Protein AF-A0A7Y5G4F2-F1 (afdb_monomer_lite)

pLDDT: mean 89.33, std 10.92, range [47.5, 98.69]

Secondary structure (DSSP, 8-state):
-HIIIIIIHHHT-TT-TT---EEEES-----SS--TTS-EEEEEETTS-HHHHHHHHHHHHHHHHTT--EEEEEETTPPTTHHHH--SHHHHHHHHHHHHHHHHHHSS------S----HHHHHHHHHTT-HHHHHHHHHHHHHH-TT-TTS-GGGSHHHHHHHHHHHHHTT-HHHHHHHHHHHHHH-TT-HHHHHHHHHHHHHTT-HHHHHHHHHHHHHHHHH-TTS-HHHHHHHHHHHHHHHHHHHHTT-

Foldseek 3Di:
DCCAAPVVQVLQALVPQVNQADEEEQAHYDHPHGQQAHAYEYEHAQQEDPVSNVRVVVVVVVNVLQNHNYDYHYHNNGDPPCCPPPDDPVSVVSVVVVVVSCCVRVVDDDDNDDSDQDAPSNLLVCLVVVVLVVSVVNVVVNVVVCVPPCPPHLLLDLVSLLVSLVVCVVVLSLVSSLVSLVVSCVSCVLALVSLLSNLVSCVSVVNLVSSLVSLVVSLVSLVVCPPDDPVVSVVSVVSSVVSNVVSVVVVD

Structure (mmCIF, N/CA/C/O backbone):
data_AF-A0A7Y5G4F2-F1
#
_entry.id   AF-A0A7Y5G4F2-F1
#
loop_
_atom_site.group_PDB
_atom_site.id
_atom_site.type_symbol
_atom_site.label_atom_id
_atom_site.label_alt_id
_atom_site.label_comp_id
_atom_site.label_asym_id
_atom_site.label_entity_id
_atom_site.label_seq_id
_atom_site.pdbx_PDB_ins_code
_atom_site.Cartn_x
_atom_site.Cartn_y
_atom_site.Cartn_z
_atom_site.occupancy
_atom_site.B_iso_or_equiv
_atom_site.auth_seq_id
_atom_site.auth_comp_id
_atom_site.auth_asym_id
_atom_site.auth_atom_id
_atom_site.pdbx_PDB_model_num
ATOM 1 N N . SER A 1 1 ? 8.026 4.823 -30.132 1.00 62.28 1 SER A N 1
ATOM 2 C CA . SER A 1 1 ? 8.475 3.464 -30.509 1.00 62.28 1 SER A CA 1
ATOM 3 C C . SER A 1 1 ? 7.345 2.463 -30.301 1.00 62.28 1 SER A C 1
ATOM 5 O O . SER A 1 1 ? 6.716 2.505 -29.248 1.00 62.28 1 SER A O 1
ATOM 7 N N . GLY A 1 2 ? 7.091 1.570 -31.269 1.00 61.62 2 GLY A N 1
ATOM 8 C CA . GLY A 1 2 ? 6.069 0.513 -31.157 1.00 61.62 2 GLY A CA 1
ATOM 9 C C . GLY A 1 2 ? 6.336 -0.489 -30.025 1.00 61.62 2 GLY A C 1
ATOM 10 O O . GLY A 1 2 ? 5.399 -0.998 -29.415 1.00 61.62 2 GLY A O 1
ATOM 11 N N . ASN A 1 3 ? 7.609 -0.702 -29.673 1.00 68.94 3 ASN A N 1
ATOM 12 C CA . ASN A 1 3 ? 8.003 -1.599 -28.581 1.00 68.94 3 ASN A CA 1
ATOM 13 C C . ASN A 1 3 ? 7.473 -1.115 -27.226 1.00 68.94 3 ASN A C 1
ATOM 15 O O . ASN A 1 3 ? 7.043 -1.916 -26.402 1.00 68.94 3 ASN A O 1
ATOM 19 N N . VAL A 1 4 ? 7.446 0.201 -27.022 1.00 72.56 4 VAL A N 1
ATOM 20 C CA . VAL A 1 4 ? 6.947 0.804 -25.785 1.00 72.56 4 VAL A CA 1
ATOM 21 C C . VAL A 1 4 ? 5.423 0.914 -25.812 1.00 72.56 4 VAL A C 1
ATOM 23 O O . VAL A 1 4 ? 4.772 0.491 -24.864 1.00 72.56 4 VAL A O 1
ATOM 26 N N . SER A 1 5 ? 4.835 1.419 -26.903 1.00 73.00 5 SER A N 1
ATOM 27 C CA . SER A 1 5 ? 3.383 1.644 -26.977 1.00 73.00 5 SER A CA 1
ATOM 28 C C . SER A 1 5 ? 2.553 0.361 -27.039 1.00 73.00 5 SER A C 1
ATOM 30 O O . SER A 1 5 ? 1.423 0.332 -26.550 1.00 73.00 5 SER A O 1
ATOM 32 N N . VAL A 1 6 ? 3.109 -0.710 -27.608 1.00 79.50 6 VAL A N 1
ATOM 33 C CA . VAL A 1 6 ? 2.428 -2.002 -27.747 1.00 79.50 6 VAL A CA 1
ATOM 34 C C . VAL A 1 6 ? 3.034 -3.038 -26.807 1.00 79.50 6 VAL A C 1
ATOM 36 O O . VAL A 1 6 ? 2.309 -3.647 -26.025 1.00 79.50 6 VAL A O 1
ATOM 39 N N . GLY A 1 7 ? 4.355 -3.224 -26.838 1.00 84.25 7 GLY A N 1
ATOM 40 C CA . GLY A 1 7 ? 5.027 -4.299 -26.100 1.00 84.25 7 GLY A CA 1
ATOM 41 C C . GLY A 1 7 ? 4.819 -4.222 -24.588 1.00 84.25 7 GLY A C 1
ATOM 42 O O . GLY A 1 7 ? 4.411 -5.214 -23.982 1.00 84.25 7 GLY A O 1
ATOM 43 N N . LEU A 1 8 ? 5.002 -3.042 -23.985 1.00 85.56 8 LEU A N 1
ATOM 44 C CA . LEU A 1 8 ? 4.795 -2.871 -22.544 1.00 85.56 8 LEU A CA 1
ATOM 45 C C . LEU A 1 8 ? 3.334 -3.113 -22.146 1.00 85.56 8 LEU A C 1
ATOM 47 O O . LEU A 1 8 ? 3.062 -3.826 -21.183 1.00 85.56 8 LEU A O 1
ATOM 51 N N . ARG A 1 9 ? 2.380 -2.592 -22.925 1.00 84.69 9 ARG A N 1
ATOM 52 C CA . ARG A 1 9 ? 0.949 -2.829 -22.688 1.00 84.69 9 ARG A CA 1
ATOM 53 C C . ARG A 1 9 ? 0.619 -4.319 -22.713 1.00 84.69 9 ARG A C 1
ATOM 55 O O . ARG A 1 9 ? -0.154 -4.785 -21.882 1.00 84.69 9 ARG A O 1
ATOM 62 N N . LEU A 1 10 ? 1.201 -5.067 -23.651 1.00 85.19 10 LEU A N 1
ATOM 63 C CA . LEU A 1 10 ? 1.002 -6.510 -23.734 1.00 85.19 10 LEU A CA 1
ATOM 64 C C . LEU A 1 10 ? 1.621 -7.240 -22.536 1.00 85.19 10 LEU A C 1
ATOM 66 O O . LEU A 1 10 ? 0.995 -8.169 -22.026 1.00 85.19 10 LEU A O 1
ATOM 70 N N . ALA A 1 11 ? 2.807 -6.817 -22.089 1.00 86.12 11 ALA A N 1
ATOM 71 C CA . ALA A 1 11 ? 3.504 -7.383 -20.934 1.00 86.12 11 ALA A CA 1
ATOM 72 C C . ALA A 1 11 ? 2.719 -7.233 -19.624 1.00 86.12 11 ALA A C 1
ATOM 74 O O . ALA A 1 11 ? 2.736 -8.135 -18.787 1.00 86.12 11 ALA A O 1
ATOM 75 N N . MET A 1 12 ? 1.985 -6.129 -19.479 1.00 85.44 12 MET A N 1
ATOM 76 C CA . MET A 1 12 ? 1.201 -5.823 -18.281 1.00 85.44 12 MET A CA 1
ATOM 77 C C . MET A 1 12 ? -0.145 -6.562 -18.205 1.00 85.44 12 MET A C 1
ATOM 79 O O . MET A 1 12 ? -0.841 -6.446 -17.200 1.00 85.44 12 MET A O 1
ATOM 83 N N . GLN A 1 13 ? -0.526 -7.339 -19.227 1.00 82.88 13 GLN A N 1
ATOM 84 C CA . GLN A 1 13 ? -1.738 -8.164 -19.181 1.00 82.88 13 GLN A CA 1
ATOM 85 C C . GLN A 1 13 ? -1.478 -9.455 -18.393 1.00 82.88 13 GLN A C 1
ATOM 87 O O . GLN A 1 13 ? -0.617 -10.255 -18.759 1.00 82.88 13 GLN A O 1
ATOM 92 N N . GLY A 1 14 ? -2.244 -9.672 -17.321 1.00 73.75 14 GLY A N 1
ATOM 93 C CA . GLY A 1 14 ? -2.051 -10.786 -16.383 1.00 73.75 14 GLY A CA 1
ATOM 94 C C . GLY A 1 14 ? -2.153 -12.188 -17.004 1.00 73.75 14 GLY A C 1
ATOM 95 O O . GLY A 1 14 ? -1.387 -13.089 -16.660 1.00 73.75 14 GLY A O 1
ATOM 96 N N . ASN A 1 15 ? -2.967 -12.338 -18.055 1.00 77.50 15 ASN A N 1
ATOM 97 C CA . ASN A 1 15 ? -3.085 -13.579 -18.831 1.00 77.50 15 ASN A CA 1
ATOM 98 C C . ASN A 1 15 ? -1.818 -13.957 -19.632 1.00 77.50 15 ASN A C 1
ATOM 100 O O . ASN A 1 15 ? -1.760 -15.045 -20.205 1.00 77.50 15 ASN A O 1
ATOM 104 N N . ARG A 1 16 ? -0.793 -13.095 -19.674 1.00 82.56 16 ARG A N 1
ATOM 105 C CA . ARG A 1 16 ? 0.515 -13.371 -20.290 1.00 82.56 16 ARG A CA 1
ATOM 106 C C . ARG A 1 16 ? 1.585 -13.679 -19.251 1.00 82.56 16 ARG A C 1
ATOM 108 O O . ARG A 1 16 ? 2.665 -13.091 -19.245 1.00 82.56 16 ARG A O 1
ATOM 115 N N . SER A 1 17 ? 1.315 -14.659 -18.397 1.00 78.06 17 SER A N 1
ATOM 116 C CA . SER A 1 17 ? 2.235 -15.113 -17.342 1.00 78.06 17 SER A CA 1
ATOM 117 C C . SER A 1 17 ? 3.594 -15.625 -17.860 1.00 78.06 17 SER A C 1
ATOM 119 O O . SER A 1 17 ? 4.569 -15.666 -17.104 1.00 78.06 17 SER A O 1
ATOM 121 N N . TYR A 1 18 ? 3.683 -15.959 -19.155 1.00 84.19 18 TYR A N 1
ATOM 122 C CA . TYR A 1 18 ? 4.924 -16.319 -19.847 1.00 84.19 18 TYR A CA 1
ATOM 123 C C . TYR A 1 18 ? 5.886 -15.136 -20.042 1.00 84.19 18 TYR A C 1
ATOM 125 O O . TYR A 1 18 ? 7.085 -15.353 -20.197 1.00 84.19 18 TYR A O 1
ATOM 133 N N . ILE A 1 19 ? 5.400 -13.890 -20.001 1.00 88.75 19 ILE A N 1
ATOM 134 C CA . ILE A 1 19 ? 6.260 -12.703 -19.953 1.00 88.75 19 ILE A CA 1
ATOM 135 C C . ILE A 1 19 ? 6.768 -12.563 -18.517 1.00 88.75 19 ILE A C 1
ATOM 137 O O . ILE A 1 19 ? 5.977 -12.539 -17.574 1.00 88.75 19 ILE A O 1
ATOM 141 N N . ARG A 1 20 ? 8.091 -12.527 -18.331 1.00 88.12 20 ARG A N 1
ATOM 142 C CA . ARG A 1 20 ? 8.717 -12.651 -17.000 1.00 88.12 20 ARG A CA 1
ATOM 143 C C . ARG A 1 20 ? 9.225 -11.337 -16.423 1.00 88.12 20 ARG A C 1
ATOM 145 O O . ARG A 1 20 ? 9.301 -11.221 -15.211 1.00 88.12 20 ARG A O 1
ATOM 152 N N . CYS A 1 21 ? 9.573 -10.379 -17.271 1.00 92.44 21 CYS A N 1
ATOM 153 C CA . CYS A 1 21 ? 9.990 -9.030 -16.899 1.00 92.44 21 CYS A CA 1
ATOM 154 C C . CYS A 1 21 ? 9.886 -8.110 -18.122 1.00 92.44 21 CYS A C 1
ATOM 156 O O . CYS A 1 21 ? 9.705 -8.596 -19.244 1.00 92.44 21 CYS A O 1
ATOM 158 N N . ALA A 1 22 ? 10.006 -6.799 -17.916 1.00 92.62 22 ALA A N 1
ATOM 159 C CA . ALA A 1 22 ? 10.130 -5.830 -18.998 1.00 92.62 22 ALA A CA 1
ATOM 160 C C . ALA A 1 22 ? 11.252 -4.826 -18.712 1.00 92.62 22 ALA A C 1
ATOM 162 O O . ALA A 1 22 ? 11.408 -4.356 -17.587 1.00 92.62 22 ALA A O 1
ATOM 163 N N . VAL A 1 23 ? 12.009 -4.493 -19.756 1.00 94.31 23 VAL A N 1
ATOM 164 C CA . VAL A 1 23 ? 13.037 -3.448 -19.749 1.00 94.31 23 VAL A CA 1
ATOM 165 C C . VAL A 1 23 ? 12.579 -2.343 -20.688 1.00 94.31 23 VAL A C 1
ATOM 167 O O . VAL A 1 23 ? 12.166 -2.624 -21.815 1.00 94.31 23 VAL A O 1
ATOM 170 N N . VAL A 1 24 ? 12.641 -1.097 -20.230 1.00 92.56 24 VAL A N 1
ATOM 171 C CA . VAL A 1 24 ? 12.170 0.063 -20.980 1.00 92.56 24 VAL A CA 1
ATOM 172 C C . VAL A 1 24 ? 13.211 1.175 -20.921 1.00 92.56 24 VAL A C 1
ATOM 174 O O . VAL A 1 24 ? 13.545 1.672 -19.849 1.00 92.56 24 VAL A O 1
ATOM 177 N N . TYR A 1 25 ? 13.722 1.559 -22.086 1.00 91.94 25 TYR A N 1
ATOM 178 C CA . TYR A 1 25 ? 14.670 2.657 -22.251 1.00 91.94 25 TYR A CA 1
ATOM 179 C C . TYR A 1 25 ? 13.972 3.826 -22.940 1.00 91.94 25 TYR A C 1
ATOM 181 O O . TYR A 1 25 ? 13.239 3.600 -23.907 1.00 91.94 25 TYR A O 1
ATOM 189 N N . TYR A 1 26 ? 14.195 5.043 -22.420 1.00 82.44 26 TYR A N 1
ATOM 190 C CA . TYR A 1 26 ? 13.788 6.323 -23.022 1.00 82.44 26 TYR A CA 1
ATOM 191 C C . TYR A 1 26 ? 12.398 6.269 -23.689 1.00 82.44 26 TYR A C 1
ATOM 193 O O . TYR A 1 26 ? 12.203 6.550 -24.872 1.00 82.44 26 TYR A O 1
ATOM 201 N N . GLY A 1 27 ? 11.393 5.866 -22.910 1.00 79.38 27 GLY A N 1
ATOM 202 C CA . GLY A 1 27 ? 9.994 5.995 -23.291 1.00 79.38 27 GLY A CA 1
ATOM 203 C C . GLY A 1 27 ? 9.050 5.241 -22.380 1.00 79.38 27 GLY A C 1
ATOM 204 O O . GLY A 1 27 ? 9.432 4.286 -21.721 1.00 79.38 27 GLY A O 1
ATOM 205 N N . ILE A 1 28 ? 7.790 5.658 -22.356 1.00 79.06 28 ILE A N 1
ATOM 206 C CA . ILE A 1 28 ? 6.723 4.921 -21.685 1.00 79.06 28 ILE A CA 1
ATOM 207 C C . ILE A 1 28 ? 5.404 5.115 -22.439 1.00 79.06 28 ILE A C 1
ATOM 209 O O . ILE A 1 28 ? 5.297 5.978 -23.311 1.00 79.06 28 ILE A O 1
ATOM 213 N N . THR A 1 29 ? 4.412 4.276 -22.159 1.00 74.44 29 THR A N 1
ATOM 214 C CA . THR A 1 29 ? 3.051 4.418 -22.682 1.00 74.44 29 THR A CA 1
ATOM 215 C C . THR A 1 29 ? 2.053 4.403 -21.538 1.00 74.44 29 THR A C 1
ATOM 217 O O . THR A 1 29 ? 2.328 3.830 -20.484 1.00 74.44 29 THR A O 1
ATOM 220 N N . GLU A 1 30 ? 0.883 4.992 -21.764 1.00 72.00 30 GLU A N 1
ATOM 221 C CA . GLU A 1 30 ? -0.244 4.859 -20.851 1.00 72.00 30 GLU A CA 1
ATOM 222 C C . GLU A 1 30 ? -0.628 3.385 -20.678 1.00 72.00 30 GLU A C 1
ATOM 224 O O . GLU A 1 30 ? -0.771 2.623 -21.647 1.00 72.00 30 GLU A O 1
ATOM 229 N N . LEU A 1 31 ? -0.809 2.992 -19.419 1.00 70.94 31 LEU A N 1
ATOM 230 C CA . LEU A 1 31 ? -1.204 1.647 -19.037 1.00 70.94 31 LEU A CA 1
ATOM 231 C C . LEU A 1 31 ? -2.645 1.647 -18.540 1.00 70.94 31 LEU A C 1
ATOM 233 O O . LEU A 1 31 ? -3.013 2.425 -17.668 1.00 70.94 31 LEU A O 1
ATOM 237 N N . SER A 1 32 ? -3.441 0.725 -19.077 1.00 66.19 32 SER A N 1
ATOM 238 C CA . SER A 1 32 ? -4.830 0.489 -18.666 1.00 66.19 32 SER A CA 1
ATOM 239 C C . SER A 1 32 ? -5.025 -0.843 -17.930 1.00 66.19 32 SER A C 1
ATOM 241 O O . SER A 1 32 ? -6.131 -1.142 -17.490 1.00 66.19 32 SER A O 1
ATOM 243 N N . VAL A 1 33 ? -3.982 -1.678 -17.850 1.00 65.25 33 VAL A N 1
ATOM 244 C CA . VAL A 1 33 ? -3.991 -3.009 -17.222 1.00 65.25 33 VAL A CA 1
ATOM 245 C C . VAL A 1 33 ? -2.726 -3.154 -16.385 1.00 65.25 33 VAL A C 1
ATOM 247 O O . VAL A 1 33 ? -1.662 -2.689 -16.802 1.00 65.25 33 VAL A O 1
ATOM 250 N N . PHE A 1 34 ? -2.841 -3.794 -15.220 1.00 73.38 34 PHE A N 1
ATOM 251 C CA . PHE A 1 34 ? -1.786 -3.812 -14.212 1.00 73.38 34 PHE A CA 1
ATOM 252 C C . PHE A 1 34 ? -1.416 -5.232 -13.802 1.00 73.38 34 PHE A C 1
ATOM 254 O O . PHE A 1 34 ? -2.252 -5.996 -13.330 1.00 73.38 34 PHE A O 1
ATOM 261 N N . ARG A 1 35 ? -0.126 -5.546 -13.929 1.00 84.75 35 ARG A N 1
ATOM 262 C CA . ARG A 1 35 ? 0.513 -6.702 -13.305 1.00 84.75 35 ARG A CA 1
ATOM 263 C C . ARG A 1 35 ? 1.569 -6.176 -12.342 1.00 84.75 35 ARG A C 1
ATOM 265 O O . ARG A 1 35 ? 2.725 -6.012 -12.719 1.00 84.75 35 ARG A O 1
ATOM 272 N N . GLN A 1 36 ? 1.141 -5.871 -11.120 1.00 86.44 36 GLN A N 1
ATOM 273 C CA . GLN A 1 36 ? 1.952 -5.226 -10.080 1.00 86.44 36 GLN A CA 1
ATOM 274 C C . GLN A 1 36 ? 3.277 -5.964 -9.831 1.00 86.44 36 GLN A C 1
ATOM 276 O O . GLN A 1 36 ? 4.314 -5.350 -9.593 1.00 86.44 36 GLN A O 1
ATOM 281 N N . THR A 1 37 ? 3.246 -7.293 -9.911 1.00 87.94 37 THR A N 1
ATOM 282 C CA . THR A 1 37 ? 4.396 -8.152 -9.615 1.00 87.94 37 THR A CA 1
ATOM 283 C C . THR A 1 37 ? 5.359 -8.345 -10.777 1.00 87.94 37 THR A C 1
ATOM 285 O O . THR A 1 37 ? 6.429 -8.917 -10.556 1.00 87.94 37 THR A O 1
ATOM 288 N N . LEU A 1 38 ? 5.015 -7.900 -11.995 1.00 90.75 38 LEU A N 1
ATOM 289 C CA . LEU A 1 38 ? 5.924 -7.986 -13.133 1.00 90.75 38 LEU A CA 1
ATOM 290 C C . LEU A 1 38 ? 7.161 -7.131 -12.824 1.00 90.75 38 LEU A C 1
ATOM 292 O O . LEU A 1 38 ? 7.012 -5.927 -12.649 1.00 90.75 38 LEU A O 1
ATOM 296 N N . PRO A 1 39 ? 8.371 -7.710 -12.777 1.00 93.44 39 PRO A N 1
ATOM 297 C CA . PRO A 1 39 ? 9.595 -6.938 -12.644 1.00 93.44 39 PRO A CA 1
ATOM 298 C C . PRO A 1 39 ? 9.742 -5.977 -13.827 1.00 93.44 39 PRO A C 1
ATOM 300 O O . PRO A 1 39 ? 9.772 -6.407 -14.988 1.00 93.44 39 PRO A O 1
ATOM 303 N N . LEU A 1 40 ? 9.860 -4.688 -13.528 1.00 93.75 40 LEU A N 1
ATOM 304 C CA . LEU A 1 40 ? 10.061 -3.608 -14.486 1.00 93.75 40 LEU A CA 1
ATOM 305 C C . LEU A 1 40 ? 11.420 -2.959 -14.251 1.00 93.75 40 LEU A C 1
ATOM 307 O O . LEU A 1 40 ? 11.754 -2.615 -13.122 1.00 93.75 40 LEU A O 1
ATOM 311 N N . PHE A 1 41 ? 12.176 -2.748 -15.322 1.00 95.94 41 PHE A N 1
ATOM 312 C CA . PHE A 1 41 ? 13.416 -1.982 -15.303 1.00 95.94 41 PHE A CA 1
ATOM 313 C C . PHE A 1 41 ? 13.279 -0.799 -16.256 1.00 95.94 41 PHE A C 1
ATOM 315 O O . PHE A 1 41 ? 13.167 -0.990 -17.467 1.00 95.94 41 PHE A O 1
ATOM 322 N N . VAL A 1 42 ? 13.248 0.417 -15.719 1.00 95.06 42 VAL A N 1
ATOM 323 C CA . VAL A 1 42 ? 13.025 1.644 -16.492 1.00 95.06 42 VAL A CA 1
ATOM 324 C C . VAL A 1 42 ? 14.256 2.530 -16.418 1.00 95.06 42 VAL A C 1
ATOM 326 O O . VAL A 1 42 ? 14.739 2.838 -15.329 1.00 95.06 42 VAL A O 1
ATOM 329 N N . VAL A 1 43 ? 14.738 2.979 -17.576 1.00 96.19 43 VAL A N 1
ATOM 330 C CA . VAL A 1 43 ? 15.857 3.919 -17.674 1.00 96.19 43 VAL A CA 1
ATOM 331 C C . VAL A 1 43 ? 15.404 5.219 -18.325 1.00 96.19 43 VAL A C 1
ATOM 333 O O . VAL A 1 43 ? 14.924 5.229 -19.461 1.00 96.19 43 VAL A O 1
ATOM 336 N N . ARG A 1 44 ? 15.598 6.324 -17.603 1.00 95.44 44 ARG A N 1
ATOM 337 C CA . ARG A 1 44 ? 15.377 7.693 -18.076 1.00 95.44 44 ARG A CA 1
ATOM 338 C C . ARG A 1 44 ? 16.700 8.324 -18.500 1.00 95.44 44 ARG A C 1
ATOM 340 O O . ARG A 1 44 ? 17.662 8.291 -17.735 1.00 95.44 44 ARG A O 1
ATOM 347 N N . ALA A 1 45 ? 16.714 8.925 -19.687 1.00 96.62 45 ALA A N 1
ATOM 348 C CA . ALA A 1 45 ? 17.830 9.694 -20.232 1.00 96.62 45 ALA A CA 1
ATOM 349 C C . ALA A 1 45 ? 17.536 11.198 -20.068 1.00 96.62 45 ALA A C 1
ATOM 351 O O . ALA A 1 45 ? 16.569 11.725 -20.614 1.00 96.62 45 ALA A O 1
ATOM 352 N N . GLY A 1 46 ? 18.322 11.894 -19.251 1.00 96.00 46 GLY A N 1
ATOM 353 C CA . GLY A 1 46 ? 18.003 13.246 -18.794 1.00 96.00 46 GLY A CA 1
ATOM 354 C C . GLY A 1 46 ? 18.132 14.333 -19.861 1.00 96.00 46 GLY A C 1
ATOM 355 O O . GLY A 1 46 ? 17.443 15.344 -19.750 1.00 96.00 46 GLY A O 1
ATOM 356 N N . GLN A 1 47 ? 18.938 14.115 -20.904 1.00 96.62 47 GLN A N 1
ATOM 357 C CA . GLN A 1 47 ? 19.060 15.033 -22.044 1.00 96.62 47 GLN A CA 1
ATOM 358 C C . GLN A 1 47 ? 18.030 14.757 -23.152 1.00 96.62 47 GLN A C 1
ATOM 360 O O . GLN A 1 47 ? 18.045 15.416 -24.190 1.00 96.62 47 GLN A O 1
ATOM 365 N N . ASP A 1 48 ? 17.139 13.782 -22.953 1.00 95.12 48 ASP A N 1
ATOM 366 C CA . ASP A 1 48 ? 16.072 13.472 -23.901 1.00 95.12 48 ASP A CA 1
ATOM 367 C C . ASP A 1 48 ? 14.956 14.536 -23.895 1.00 95.12 48 ASP A C 1
ATOM 369 O O . ASP A 1 48 ? 14.890 15.420 -23.033 1.00 95.12 48 ASP A O 1
ATOM 373 N N . ALA A 1 49 ? 14.052 14.453 -24.871 1.00 93.06 49 ALA A N 1
ATOM 374 C CA . ALA A 1 49 ? 12.991 15.430 -25.067 1.00 93.06 49 ALA A CA 1
ATOM 375 C C . ALA A 1 49 ? 12.107 15.596 -23.816 1.00 93.06 49 ALA A C 1
ATOM 377 O O . ALA A 1 49 ? 11.693 14.620 -23.186 1.00 93.06 49 ALA A O 1
ATOM 378 N N . LEU A 1 50 ? 11.737 16.847 -23.508 1.00 92.69 50 LEU A N 1
ATOM 379 C CA . LEU A 1 50 ? 10.936 17.203 -22.329 1.00 92.69 50 LEU A CA 1
ATOM 380 C C . LEU A 1 50 ? 9.684 16.327 -22.172 1.00 92.69 50 LEU A C 1
ATOM 382 O O . LEU A 1 50 ? 9.461 15.774 -21.100 1.00 92.69 50 LEU A O 1
ATOM 386 N N . GLY A 1 51 ? 8.893 16.168 -23.239 1.00 91.06 51 GLY A N 1
ATOM 387 C CA . GLY A 1 51 ? 7.650 15.390 -23.185 1.00 91.06 51 GLY A CA 1
ATOM 388 C C . GLY A 1 51 ? 7.869 13.903 -22.890 1.00 91.06 51 GLY A C 1
ATOM 389 O O . GLY A 1 51 ? 7.044 13.272 -22.236 1.00 91.06 51 GLY A O 1
ATOM 390 N N . LEU A 1 52 ? 9.004 13.345 -23.315 1.00 89.69 52 LEU A N 1
ATOM 391 C CA . LEU A 1 52 ? 9.359 11.960 -23.024 1.00 89.69 52 LEU A CA 1
ATOM 392 C C . LEU A 1 52 ? 9.728 11.786 -21.551 1.00 89.69 52 LEU A C 1
ATOM 394 O O . LEU A 1 52 ? 9.245 10.868 -20.891 1.00 89.69 52 LEU A O 1
ATOM 398 N N . ASN A 1 53 ? 10.549 12.701 -21.038 1.00 93.38 53 ASN A N 1
ATOM 399 C CA . ASN A 1 53 ? 10.945 12.716 -19.639 1.00 93.38 53 ASN A CA 1
ATOM 400 C C . ASN A 1 53 ? 9.738 12.929 -18.714 1.00 93.38 53 ASN A C 1
ATOM 402 O O . ASN A 1 53 ? 9.600 12.196 -17.741 1.00 93.38 53 ASN A O 1
ATOM 406 N N . GLN A 1 54 ? 8.816 13.832 -19.063 1.00 93.12 54 GLN A N 1
ATOM 407 C CA . GLN A 1 54 ? 7.568 14.034 -18.317 1.00 93.12 54 GLN A CA 1
ATOM 408 C C . GLN A 1 54 ? 6.712 12.764 -18.255 1.00 93.12 54 GLN A C 1
ATOM 410 O O . GLN A 1 54 ? 6.264 12.386 -17.174 1.00 93.12 54 GLN A O 1
ATOM 415 N N . ALA A 1 55 ? 6.542 12.064 -19.380 1.00 90.75 55 ALA A N 1
ATOM 416 C CA . ALA A 1 55 ? 5.777 10.821 -19.408 1.00 90.75 55 ALA A CA 1
ATOM 417 C C . ALA A 1 55 ? 6.400 9.742 -18.500 1.00 90.75 55 ALA A C 1
ATOM 419 O O . ALA A 1 55 ? 5.689 9.058 -17.763 1.00 90.75 55 ALA A O 1
ATOM 420 N N . ILE A 1 56 ? 7.732 9.602 -18.512 1.00 91.94 56 ILE A N 1
ATOM 421 C CA . ILE A 1 56 ? 8.440 8.663 -17.627 1.00 91.94 56 ILE A CA 1
ATOM 422 C C . ILE A 1 56 ? 8.265 9.065 -16.157 1.00 91.94 56 ILE A C 1
ATOM 424 O O . ILE A 1 56 ? 7.990 8.201 -15.326 1.00 91.94 56 ILE A O 1
ATOM 428 N N . ASP A 1 57 ? 8.372 10.354 -15.832 1.00 92.44 57 ASP A N 1
ATOM 429 C CA . ASP A 1 57 ? 8.216 10.860 -14.464 1.00 92.44 57 ASP A CA 1
ATOM 430 C C . ASP A 1 57 ? 6.803 10.570 -13.916 1.00 92.44 57 ASP A C 1
ATOM 432 O O . ASP A 1 57 ? 6.638 10.142 -12.769 1.00 92.44 57 ASP A O 1
ATOM 436 N N . GLU A 1 58 ? 5.771 10.759 -14.743 1.00 91.50 58 GLU A N 1
ATOM 437 C CA . GLU A 1 58 ? 4.385 10.411 -14.417 1.00 91.50 58 GLU A CA 1
ATOM 438 C C . GLU A 1 58 ? 4.202 8.916 -14.182 1.00 91.50 58 GLU A C 1
ATOM 440 O O . GLU A 1 58 ? 3.606 8.517 -13.177 1.00 91.50 58 GLU A O 1
ATOM 445 N N . PHE A 1 59 ? 4.771 8.089 -15.057 1.00 90.88 59 PHE A N 1
ATOM 446 C CA . PHE A 1 59 ? 4.727 6.645 -14.896 1.00 90.88 59 PHE A CA 1
ATOM 447 C C . PHE A 1 59 ? 5.433 6.178 -13.622 1.00 90.88 59 PHE A C 1
ATOM 449 O O . PHE A 1 59 ? 4.877 5.361 -12.895 1.00 90.88 59 PHE A O 1
ATOM 456 N N . VAL A 1 60 ? 6.632 6.682 -13.321 1.00 92.31 60 VAL A N 1
ATOM 457 C CA . VAL A 1 60 ? 7.382 6.277 -12.122 1.00 92.31 60 VAL A CA 1
ATOM 458 C C . VAL A 1 60 ? 6.613 6.662 -10.861 1.00 92.31 60 VAL A C 1
ATOM 460 O O . VAL A 1 60 ? 6.469 5.838 -9.959 1.00 92.31 60 VAL A O 1
ATOM 463 N N . ARG A 1 61 ? 6.036 7.871 -10.813 1.00 91.25 61 ARG A N 1
ATOM 464 C CA . ARG A 1 61 ? 5.162 8.286 -9.705 1.00 91.25 61 ARG A CA 1
ATOM 465 C C . ARG A 1 61 ? 3.979 7.339 -9.550 1.00 91.25 61 ARG A C 1
ATOM 467 O O . ARG A 1 61 ? 3.671 6.914 -8.437 1.00 91.25 61 ARG A O 1
ATOM 474 N N . TYR A 1 62 ? 3.330 6.996 -10.657 1.00 88.00 62 TYR A N 1
ATOM 475 C CA . TYR A 1 62 ? 2.206 6.073 -10.658 1.00 88.00 62 TYR A CA 1
ATOM 476 C C . TYR A 1 62 ? 2.616 4.675 -10.169 1.00 88.00 62 TYR A C 1
ATOM 478 O O . TYR A 1 62 ? 1.981 4.127 -9.270 1.00 88.00 62 TYR A O 1
ATOM 486 N N . ALA A 1 63 ? 3.704 4.121 -10.700 1.00 89.06 63 ALA A N 1
ATOM 487 C CA . ALA A 1 63 ? 4.224 2.804 -10.351 1.00 89.06 63 ALA A CA 1
ATOM 488 C C . ALA A 1 63 ? 4.577 2.700 -8.860 1.00 89.06 63 ALA A C 1
ATOM 490 O O . ALA A 1 63 ? 4.199 1.726 -8.214 1.00 89.06 63 ALA A O 1
ATOM 491 N N . LEU A 1 64 ? 5.226 3.724 -8.296 1.00 89.50 64 LEU A N 1
ATOM 492 C CA . LEU A 1 64 ? 5.535 3.787 -6.864 1.00 89.50 64 LEU A CA 1
ATOM 493 C C . LEU A 1 64 ? 4.269 3.904 -6.006 1.00 89.50 64 LEU A C 1
ATOM 495 O O . LEU A 1 64 ? 4.162 3.242 -4.983 1.00 89.50 64 LEU A O 1
ATOM 499 N N . THR A 1 65 ? 3.284 4.692 -6.445 1.00 85.00 65 THR A N 1
ATOM 500 C CA . THR A 1 65 ? 2.005 4.855 -5.725 1.00 85.00 65 THR A CA 1
ATOM 501 C C . THR A 1 65 ? 1.191 3.558 -5.677 1.00 85.00 65 THR A C 1
ATOM 503 O O . THR A 1 65 ? 0.406 3.352 -4.758 1.00 85.00 65 THR A O 1
ATOM 506 N N . ASN A 1 66 ? 1.372 2.676 -6.662 1.00 83.19 66 ASN A N 1
ATOM 507 C CA . ASN A 1 66 ? 0.642 1.413 -6.778 1.00 83.19 66 ASN A CA 1
ATOM 508 C C . ASN A 1 66 ? 1.523 0.190 -6.440 1.00 83.19 66 ASN A C 1
ATOM 510 O O . ASN A 1 66 ? 1.155 -0.940 -6.764 1.00 83.19 66 ASN A O 1
ATOM 514 N N . ASP A 1 67 ? 2.677 0.403 -5.795 1.00 88.50 67 ASP A N 1
ATOM 515 C CA . ASP A 1 67 ? 3.626 -0.632 -5.356 1.00 88.50 67 ASP A CA 1
ATOM 516 C C . ASP A 1 67 ? 4.043 -1.617 -6.463 1.00 88.50 67 ASP A C 1
ATOM 518 O O . ASP A 1 67 ? 4.027 -2.837 -6.282 1.00 88.50 67 ASP A O 1
ATOM 522 N N . PHE A 1 68 ? 4.391 -1.107 -7.644 1.00 90.06 68 PHE A N 1
ATOM 523 C CA . PHE A 1 68 ? 4.894 -1.953 -8.726 1.00 90.06 68 PHE A CA 1
ATOM 524 C C . PHE A 1 68 ? 6.307 -2.437 -8.402 1.00 90.06 68 PHE A C 1
ATOM 526 O O . PHE A 1 68 ? 7.110 -1.715 -7.811 1.00 90.06 68 PHE A O 1
ATOM 533 N N . ASN A 1 69 ? 6.643 -3.642 -8.864 1.00 91.56 69 ASN A N 1
ATOM 534 C CA . ASN A 1 69 ? 8.006 -4.162 -8.818 1.00 91.56 69 ASN A CA 1
ATOM 535 C C . ASN A 1 69 ? 8.904 -3.406 -9.819 1.00 91.56 69 ASN A C 1
ATOM 537 O O . ASN A 1 69 ? 9.110 -3.858 -10.945 1.00 91.56 69 ASN A O 1
ATOM 541 N N . LEU A 1 70 ? 9.389 -2.227 -9.422 1.00 93.62 70 LEU A N 1
ATOM 542 C CA . LEU A 1 70 ? 10.111 -1.285 -10.275 1.00 93.62 70 LEU A CA 1
ATOM 543 C C . LEU A 1 70 ? 11.572 -1.115 -9.839 1.00 93.62 70 LEU A C 1
ATOM 545 O O . LEU A 1 70 ? 11.864 -0.729 -8.709 1.00 93.62 70 LEU A O 1
ATOM 549 N N . GLN A 1 71 ? 12.485 -1.299 -10.789 1.00 96.06 71 GLN A N 1
ATOM 550 C CA . GLN A 1 71 ? 13.847 -0.779 -10.760 1.00 96.06 71 GLN A CA 1
ATOM 551 C C . GLN A 1 71 ? 13.929 0.413 -11.711 1.00 96.06 71 GLN A C 1
ATOM 553 O O . GLN A 1 71 ? 13.502 0.331 -12.864 1.00 96.06 71 GLN A O 1
ATOM 558 N N . TYR A 1 72 ? 14.456 1.532 -11.224 1.00 96.50 72 TYR A N 1
ATOM 559 C CA . TYR A 1 72 ? 14.491 2.785 -11.967 1.00 96.50 72 TYR A CA 1
ATOM 560 C C . TYR A 1 72 ? 15.889 3.397 -11.946 1.00 96.50 72 TYR A C 1
ATOM 562 O O . TYR A 1 72 ? 16.471 3.599 -10.881 1.00 96.50 72 TYR A O 1
ATOM 570 N N . ILE A 1 73 ? 16.404 3.725 -13.130 1.00 97.25 73 ILE A N 1
ATOM 571 C CA . ILE A 1 73 ? 17.651 4.466 -13.306 1.00 97.25 73 ILE A CA 1
ATOM 572 C C . ILE A 1 73 ? 17.336 5.828 -13.912 1.00 97.25 73 ILE A C 1
ATOM 574 O O . ILE A 1 73 ? 16.763 5.927 -14.996 1.00 97.25 73 ILE A O 1
ATOM 578 N N . ASN A 1 74 ? 17.795 6.877 -13.236 1.00 96.69 74 ASN A N 1
ATOM 579 C CA . ASN A 1 74 ? 17.802 8.235 -13.761 1.00 96.69 74 ASN A CA 1
ATOM 580 C C . ASN A 1 74 ? 19.224 8.601 -14.213 1.00 96.69 74 ASN A C 1
ATOM 582 O O . ASN A 1 74 ? 20.092 8.842 -13.373 1.00 96.69 74 ASN A O 1
ATOM 586 N N . TYR A 1 75 ? 19.483 8.607 -15.523 1.00 97.19 75 TYR A N 1
ATOM 587 C CA . TYR A 1 75 ? 20.775 8.989 -16.095 1.00 97.19 75 TYR A CA 1
ATOM 588 C C . TYR A 1 75 ? 20.711 10.431 -16.602 1.00 97.19 75 TYR A C 1
ATOM 590 O O . TYR A 1 75 ? 20.294 10.674 -17.730 1.00 97.19 75 TYR A O 1
ATOM 598 N N . LEU A 1 76 ? 21.097 11.392 -15.759 1.00 96.12 76 LEU A N 1
ATOM 599 C CA . LEU A 1 76 ? 20.908 12.824 -16.021 1.00 96.12 76 LEU A CA 1
ATOM 600 C C . LEU A 1 76 ? 21.618 13.310 -17.292 1.00 96.12 76 LEU A C 1
ATOM 602 O O . LEU A 1 76 ? 21.051 14.095 -18.046 1.00 96.12 76 LEU A O 1
ATOM 606 N N . GLU A 1 77 ? 22.828 12.822 -17.545 1.00 95.94 77 GLU A N 1
ATOM 607 C CA . GLU A 1 77 ? 23.641 13.182 -18.707 1.00 95.94 77 GLU A CA 1
ATOM 608 C C . GLU A 1 77 ? 23.359 12.309 -19.933 1.00 95.94 77 GLU A C 1
ATOM 610 O O . GLU A 1 77 ? 23.907 12.567 -21.000 1.00 95.94 77 GLU A O 1
ATOM 615 N N . GLY A 1 78 ? 22.518 11.282 -19.795 1.00 95.88 78 GLY A N 1
ATOM 616 C CA . GLY A 1 78 ? 22.198 10.375 -20.887 1.00 95.88 78 GLY A CA 1
ATOM 617 C C . GLY A 1 78 ? 21.437 11.085 -21.998 1.00 95.88 78 GLY A C 1
ATOM 618 O O . GLY A 1 78 ? 20.411 11.721 -21.740 1.00 95.88 78 GLY A O 1
ATOM 619 N N . GLN A 1 79 ? 21.921 10.932 -23.228 1.00 95.44 79 GLN A N 1
ATOM 620 C CA . GLN A 1 79 ? 21.214 11.338 -24.438 1.00 95.44 79 GLN A CA 1
ATOM 621 C C . GLN A 1 79 ? 20.296 10.229 -24.965 1.00 95.44 79 GLN A C 1
ATOM 623 O O . GLN A 1 79 ? 20.323 9.082 -24.504 1.00 95.44 79 GLN A O 1
ATOM 628 N N . HIS A 1 80 ? 19.466 10.571 -25.950 1.00 94.25 80 HIS A N 1
ATOM 629 C CA . HIS A 1 80 ? 18.653 9.577 -26.641 1.00 94.25 80 HIS A CA 1
ATOM 630 C C . HIS A 1 80 ? 19.550 8.496 -27.262 1.00 94.25 80 HIS A C 1
ATOM 632 O O . HIS A 1 80 ? 20.572 8.812 -27.868 1.00 94.25 80 HIS A O 1
ATOM 638 N N . ALA A 1 81 ? 19.158 7.227 -27.121 1.00 93.56 81 ALA A N 1
ATOM 639 C CA . ALA A 1 81 ? 19.924 6.072 -27.599 1.00 93.56 81 ALA A CA 1
ATOM 640 C C . ALA A 1 81 ? 21.344 5.920 -27.002 1.00 93.56 81 ALA A C 1
ATOM 642 O O . ALA A 1 81 ? 22.202 5.298 -27.634 1.00 93.56 81 ALA A O 1
ATOM 643 N N . PHE A 1 82 ? 21.603 6.444 -25.791 1.00 95.50 82 PHE A N 1
ATOM 644 C CA . PHE A 1 82 ? 22.913 6.338 -25.117 1.00 95.50 82 PHE A CA 1
ATOM 645 C C . PHE A 1 82 ? 23.452 4.899 -25.031 1.00 95.50 82 PHE A C 1
ATOM 647 O O . PHE A 1 82 ? 24.656 4.693 -24.988 1.00 95.50 82 PHE A O 1
ATO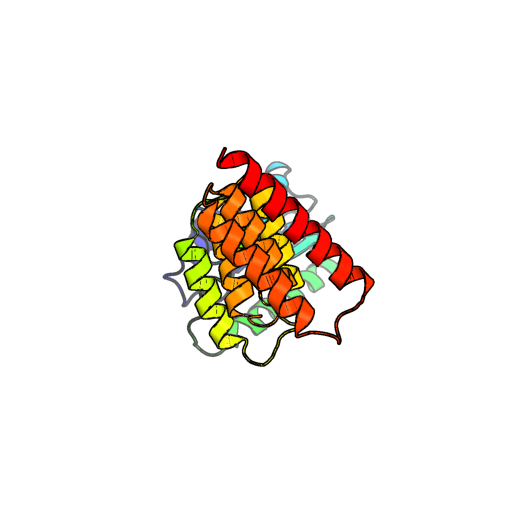M 654 N N . ASP A 1 83 ? 22.579 3.889 -25.013 1.00 94.56 83 ASP A N 1
ATOM 655 C CA . ASP A 1 83 ? 22.946 2.471 -24.969 1.00 94.56 83 ASP A CA 1
ATOM 656 C C . ASP A 1 83 ? 23.647 1.970 -26.240 1.00 94.56 83 ASP A C 1
ATOM 658 O O . ASP A 1 83 ? 24.229 0.886 -26.237 1.00 94.56 83 ASP A O 1
ATOM 662 N N . ILE A 1 84 ? 23.587 2.760 -27.312 1.00 94.12 84 ILE A N 1
ATOM 663 C CA . ILE A 1 84 ? 24.215 2.485 -28.604 1.00 94.12 84 ILE A CA 1
ATOM 664 C C . ILE A 1 84 ? 25.332 3.491 -28.886 1.00 94.12 84 ILE A C 1
ATOM 666 O O . ILE A 1 84 ? 26.376 3.109 -29.412 1.00 94.12 84 ILE A O 1
ATOM 670 N N . VAL A 1 85 ? 25.093 4.776 -28.603 1.00 95.75 85 VAL A N 1
ATOM 671 C CA . VAL A 1 85 ? 25.980 5.859 -29.061 1.00 95.75 85 VAL A CA 1
ATOM 672 C C . VAL A 1 85 ? 27.051 6.252 -28.052 1.00 95.75 85 VAL A C 1
ATOM 674 O O . VAL A 1 85 ? 28.083 6.786 -28.457 1.00 95.75 85 VAL A O 1
ATOM 677 N N . ASP A 1 86 ? 26.835 5.977 -26.766 1.00 96.12 86 ASP A N 1
ATOM 678 C CA . ASP A 1 86 ? 27.787 6.339 -25.725 1.00 96.12 86 ASP A CA 1
ATOM 679 C C . ASP A 1 86 ? 28.655 5.137 -25.351 1.00 96.12 86 ASP A C 1
ATOM 681 O O . ASP A 1 86 ? 28.160 4.043 -25.086 1.00 96.12 86 ASP A O 1
ATOM 685 N N . ASP A 1 87 ? 29.967 5.365 -25.277 1.00 96.69 87 ASP A N 1
ATOM 686 C CA . ASP A 1 87 ? 30.941 4.375 -24.817 1.00 96.69 87 ASP A CA 1
ATOM 687 C C . ASP A 1 87 ? 31.688 4.883 -23.578 1.00 96.69 87 ASP A C 1
ATOM 689 O O . ASP A 1 87 ? 32.890 5.145 -23.592 1.00 96.69 87 ASP A O 1
ATOM 693 N N . ASN A 1 88 ? 30.943 5.083 -22.490 1.00 96.81 88 ASN A N 1
ATOM 694 C CA . ASN A 1 88 ? 31.461 5.607 -21.224 1.00 96.81 88 ASN A CA 1
ATOM 695 C C . ASN A 1 88 ? 31.126 4.695 -20.032 1.00 96.81 88 ASN A C 1
ATOM 697 O O . ASN A 1 88 ? 30.256 3.825 -20.120 1.00 96.81 88 ASN A O 1
ATOM 701 N N . ASP A 1 89 ? 31.788 4.907 -18.895 1.00 98.12 89 ASP A N 1
ATOM 702 C CA . ASP A 1 89 ? 31.626 4.052 -17.711 1.00 98.12 89 ASP A CA 1
ATOM 703 C C . ASP A 1 89 ? 30.169 3.948 -17.247 1.00 98.12 89 ASP A C 1
ATOM 705 O O . ASP A 1 89 ? 29.700 2.856 -16.919 1.00 98.12 89 ASP A O 1
ATOM 709 N N . ARG A 1 90 ? 29.422 5.057 -17.294 1.00 97.44 90 ARG A N 1
ATOM 710 C CA . ARG A 1 90 ? 28.025 5.092 -16.856 1.00 97.44 90 ARG A CA 1
ATOM 711 C C . ARG A 1 90 ? 27.108 4.305 -17.792 1.00 97.44 90 ARG A C 1
ATOM 713 O O . ARG A 1 90 ? 26.292 3.518 -17.319 1.00 97.44 90 ARG A O 1
ATOM 720 N N . SER A 1 91 ? 27.263 4.455 -19.106 1.00 97.69 91 SER A N 1
ATOM 721 C CA . SER A 1 91 ? 26.523 3.677 -20.109 1.00 97.69 91 SER A CA 1
ATOM 722 C C . SER A 1 91 ? 26.786 2.170 -19.957 1.00 97.69 91 SER A C 1
ATOM 724 O O . SER A 1 91 ? 25.836 1.385 -19.897 1.00 97.69 91 SER A O 1
ATOM 726 N N . ARG A 1 92 ? 28.052 1.759 -19.756 1.00 98.25 92 ARG A N 1
ATOM 727 C CA . ARG A 1 92 ? 28.427 0.354 -19.504 1.00 98.25 92 ARG A CA 1
ATOM 728 C C . ARG A 1 92 ? 27.822 -0.180 -18.209 1.00 98.25 92 ARG A C 1
ATOM 730 O O . ARG A 1 92 ? 27.349 -1.315 -18.179 1.00 98.25 92 ARG A O 1
ATOM 737 N N . GLU A 1 93 ? 27.834 0.619 -17.145 1.00 98.31 93 GLU A N 1
ATOM 738 C CA . GLU A 1 93 ? 27.235 0.260 -15.859 1.00 98.31 93 GLU A CA 1
ATOM 739 C C . GLU A 1 93 ? 25.728 0.009 -15.999 1.00 98.31 93 GLU A C 1
ATOM 741 O O . GLU A 1 93 ? 25.227 -1.009 -15.523 1.00 98.31 93 GLU A O 1
ATOM 746 N N . ILE A 1 94 ? 25.011 0.898 -16.691 1.00 98.31 94 ILE A N 1
ATOM 747 C CA . ILE A 1 94 ? 23.566 0.774 -16.910 1.00 98.31 94 ILE A CA 1
ATOM 748 C C . ILE A 1 94 ? 23.247 -0.466 -17.754 1.00 98.31 94 ILE A C 1
ATOM 750 O O . ILE A 1 94 ? 22.368 -1.246 -17.391 1.00 98.31 94 ILE A O 1
ATOM 754 N N . ILE A 1 95 ? 23.989 -0.701 -18.843 1.00 98.06 95 ILE A N 1
ATOM 755 C CA . ILE A 1 95 ? 23.832 -1.907 -19.672 1.00 98.06 95 ILE A CA 1
ATOM 756 C C . ILE A 1 95 ? 24.090 -3.169 -18.840 1.00 98.06 95 ILE A C 1
ATOM 758 O O . ILE A 1 95 ? 23.329 -4.135 -18.926 1.00 98.06 95 ILE A O 1
ATOM 762 N N . LYS A 1 96 ? 25.121 -3.164 -17.988 1.00 98.38 96 LYS A N 1
ATOM 763 C CA . LYS A 1 96 ? 25.409 -4.283 -17.085 1.00 98.38 96 LYS A CA 1
ATOM 764 C C . LYS A 1 96 ? 24.250 -4.541 -16.118 1.00 98.38 96 LYS A C 1
ATOM 766 O O . LYS A 1 96 ? 23.822 -5.687 -16.007 1.00 98.38 96 LYS A O 1
ATOM 771 N N . GLN A 1 97 ? 23.702 -3.502 -15.485 1.00 98.38 97 GLN A N 1
ATOM 772 C CA . GLN A 1 97 ? 22.538 -3.634 -14.599 1.00 98.38 97 GLN A CA 1
ATOM 773 C C . GLN A 1 97 ? 21.320 -4.208 -15.334 1.00 98.38 97 GLN A C 1
ATOM 775 O O . GLN A 1 97 ? 20.665 -5.112 -14.818 1.00 98.38 97 GLN A O 1
ATOM 780 N N . THR A 1 98 ? 21.067 -3.770 -16.569 1.00 98.06 98 THR A N 1
ATOM 781 C CA . THR A 1 98 ? 20.007 -4.327 -17.421 1.00 98.06 98 THR A CA 1
ATOM 782 C C . THR A 1 98 ? 20.216 -5.818 -17.701 1.00 98.06 98 THR A C 1
ATOM 784 O O . THR A 1 98 ? 19.279 -6.611 -17.591 1.00 98.06 98 THR A O 1
ATOM 787 N N . LEU A 1 99 ? 21.441 -6.239 -18.031 1.00 97.81 99 LEU A N 1
ATOM 788 C CA . LEU A 1 99 ? 21.752 -7.652 -18.269 1.00 97.81 99 LEU A CA 1
ATOM 789 C C . LEU A 1 99 ? 21.598 -8.498 -17.000 1.00 97.81 99 LEU A C 1
ATOM 791 O O . LEU A 1 99 ? 21.081 -9.614 -17.069 1.00 97.81 99 LEU A O 1
ATOM 795 N N . ASP A 1 100 ? 22.020 -7.985 -15.848 1.00 97.25 100 ASP A N 1
ATOM 796 C CA . ASP A 1 100 ? 21.906 -8.686 -14.567 1.00 97.25 100 ASP A CA 1
ATOM 797 C C . ASP A 1 100 ? 20.441 -8.797 -14.111 1.00 97.25 100 ASP A C 1
ATOM 799 O O . ASP A 1 100 ? 20.011 -9.859 -13.641 1.00 97.25 100 ASP A O 1
ATOM 803 N N . PHE A 1 101 ? 19.640 -7.754 -14.348 1.00 96.25 101 PHE A N 1
ATOM 804 C CA . PHE A 1 101 ? 18.189 -7.777 -14.171 1.00 96.25 101 PHE A CA 1
ATOM 805 C C . PHE A 1 101 ? 17.533 -8.864 -15.033 1.00 96.25 101 PHE A C 1
ATOM 807 O O . PHE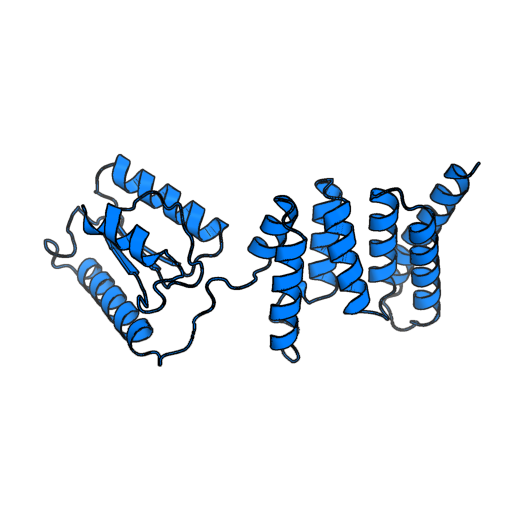 A 1 101 ? 16.768 -9.685 -14.518 1.00 96.25 101 PHE A O 1
ATOM 814 N N . LEU A 1 102 ? 17.854 -8.915 -16.330 1.00 95.75 102 LEU A N 1
ATOM 815 C CA . LEU A 1 102 ? 17.311 -9.922 -17.244 1.00 95.75 102 LEU A CA 1
ATOM 816 C C . LEU A 1 102 ? 17.701 -11.338 -16.808 1.00 95.75 102 LEU A C 1
ATOM 818 O O . LEU A 1 102 ? 16.832 -12.200 -16.690 1.00 95.75 102 LEU A O 1
ATOM 822 N N . LYS A 1 103 ? 18.982 -11.585 -16.505 1.00 94.44 103 LYS A N 1
ATOM 823 C CA . LYS A 1 103 ? 19.457 -12.901 -16.040 1.00 94.44 103 LYS A CA 1
ATOM 824 C C . LYS A 1 103 ? 18.700 -13.368 -14.800 1.00 94.44 103 LYS A C 1
ATOM 826 O O . LYS A 1 103 ? 18.230 -14.502 -14.768 1.00 94.44 103 LYS A O 1
ATOM 831 N N . SER A 1 104 ? 18.546 -12.491 -13.811 1.00 91.62 104 SER A N 1
ATOM 832 C CA . SER A 1 104 ? 17.893 -12.825 -12.542 1.00 91.62 104 SER A CA 1
ATOM 833 C C . SER A 1 104 ? 16.419 -13.191 -12.732 1.00 91.62 104 SER A C 1
ATOM 835 O O . SER A 1 104 ? 15.946 -14.184 -12.181 1.00 91.62 104 SER A O 1
ATOM 837 N N . ASN A 1 105 ? 15.697 -12.433 -13.561 1.00 90.75 105 ASN A N 1
ATOM 838 C CA . ASN A 1 105 ? 14.259 -12.628 -13.759 1.00 90.75 105 ASN A CA 1
ATOM 839 C C . ASN A 1 105 ? 13.917 -13.724 -14.783 1.00 90.75 105 ASN A C 1
ATOM 841 O O . ASN A 1 105 ? 12.824 -14.292 -14.735 1.00 90.75 105 ASN A O 1
ATOM 845 N N . LEU A 1 106 ? 14.838 -14.061 -15.691 1.00 90.50 106 LEU A N 1
ATOM 846 C CA . LEU A 1 106 ? 14.660 -15.145 -16.663 1.00 90.50 106 LEU A CA 1
ATOM 847 C C . LEU A 1 106 ? 15.128 -16.511 -16.136 1.00 90.50 106 LEU A C 1
ATOM 849 O O . LEU A 1 106 ? 14.638 -17.534 -16.608 1.00 90.50 106 LEU A O 1
ATOM 853 N N . ALA A 1 107 ? 16.022 -16.550 -15.141 1.00 83.31 107 ALA A N 1
ATOM 854 C CA . ALA A 1 107 ? 16.505 -17.797 -14.537 1.00 83.31 107 ALA A CA 1
ATOM 855 C C . ALA A 1 107 ? 15.484 -18.485 -13.604 1.00 83.31 107 ALA A C 1
ATOM 857 O O . ALA A 1 107 ? 15.633 -19.667 -13.286 1.00 83.31 107 ALA A O 1
ATOM 858 N N . ALA A 1 108 ? 14.448 -17.775 -13.143 1.00 66.50 108 ALA A N 1
ATOM 859 C CA . ALA A 1 108 ? 13.469 -18.313 -12.202 1.00 66.50 108 ALA A CA 1
ATOM 860 C C . ALA A 1 108 ? 12.573 -19.401 -12.837 1.00 66.50 108 ALA A C 1
ATOM 862 O O . ALA A 1 108 ? 11.948 -19.189 -13.884 1.00 66.50 108 ALA A O 1
ATOM 863 N N . LYS A 1 109 ? 12.456 -20.559 -12.162 1.00 59.53 109 LYS A N 1
ATOM 864 C CA . LYS A 1 109 ? 11.590 -21.680 -12.577 1.00 59.53 109 LYS A CA 1
ATOM 865 C C . LYS A 1 109 ? 10.122 -21.255 -12.709 1.00 59.53 109 LYS A C 1
ATOM 867 O O . LYS A 1 109 ? 9.644 -20.323 -12.062 1.00 59.53 109 LYS A O 1
ATOM 872 N N . THR A 1 110 ? 9.400 -21.940 -13.590 1.00 57.12 110 THR A N 1
ATOM 873 C CA . THR A 1 110 ? 7.967 -21.753 -13.840 1.00 57.12 110 THR A CA 1
ATOM 874 C C . THR A 1 110 ? 7.157 -21.980 -12.566 1.00 57.12 110 THR A C 1
ATOM 876 O O . THR A 1 110 ? 7.058 -23.098 -12.071 1.00 57.12 110 THR A O 1
ATOM 879 N N . GLY A 1 111 ? 6.570 -20.905 -12.061 1.00 57.41 111 GLY A N 1
ATOM 880 C CA . GLY A 1 111 ? 5.466 -20.900 -11.115 1.00 57.41 111 GLY A CA 1
ATOM 881 C C . GLY A 1 111 ? 4.559 -19.731 -11.484 1.00 57.41 111 GLY A C 1
ATOM 882 O O . GLY A 1 111 ? 5.017 -18.775 -12.127 1.00 57.41 111 GLY A O 1
ATOM 883 N N . GLU A 1 112 ? 3.283 -19.820 -11.126 1.00 58.09 112 GLU A N 1
ATOM 884 C CA . GLU A 1 112 ? 2.366 -18.688 -11.221 1.00 58.09 112 GLU A CA 1
ATOM 885 C C . GLU A 1 112 ? 2.879 -17.588 -10.287 1.00 58.09 112 GLU A C 1
ATOM 887 O O . GLU A 1 112 ? 2.816 -17.704 -9.063 1.00 58.09 112 GLU A O 1
ATOM 892 N N . THR A 1 113 ? 3.456 -16.528 -10.856 1.00 60.06 113 THR A N 1
ATOM 893 C CA . THR A 1 113 ? 3.654 -15.292 -10.101 1.00 60.06 113 THR A CA 1
ATOM 894 C C . THR A 1 113 ? 2.269 -14.685 -9.907 1.00 60.06 113 THR A C 1
ATOM 896 O O . THR A 1 113 ? 1.589 -14.457 -10.910 1.00 60.06 113 THR A O 1
ATOM 899 N N . PRO A 1 114 ? 1.817 -14.449 -8.662 1.00 66.31 114 PRO A N 1
ATOM 900 C CA . PRO A 1 114 ? 0.522 -13.820 -8.441 1.00 66.31 114 PRO A CA 1
ATOM 901 C C . PRO A 1 114 ? 0.519 -12.451 -9.120 1.00 66.31 114 PRO A C 1
ATOM 903 O O . PRO A 1 114 ? 1.541 -11.775 -9.111 1.00 66.31 114 PRO A O 1
ATOM 906 N N . GLU A 1 115 ? -0.592 -12.041 -9.728 1.00 67.94 115 GLU A N 1
ATOM 907 C CA . GLU A 1 115 ? -0.669 -10.755 -10.443 1.00 67.94 115 GLU A CA 1
ATOM 908 C C . GLU A 1 115 ? -0.450 -9.547 -9.515 1.00 67.94 115 GLU A C 1
ATOM 910 O O . GLU A 1 115 ? 0.072 -8.520 -9.956 1.00 67.94 115 GLU A O 1
ATOM 915 N N . SER A 1 116 ? -0.781 -9.701 -8.228 1.00 76.00 116 SER A N 1
ATOM 916 C CA . SER A 1 116 ? -0.617 -8.702 -7.172 1.00 76.00 116 SER A CA 1
ATOM 917 C C . SER A 1 116 ? -0.062 -9.296 -5.874 1.00 76.00 116 SER A C 1
ATOM 919 O O . SER A 1 116 ? -0.209 -10.489 -5.584 1.00 76.00 116 SER A O 1
ATOM 921 N N . VAL A 1 117 ? 0.570 -8.441 -5.073 1.00 82.19 117 VAL A N 1
ATOM 922 C CA . VAL A 1 117 ? 0.950 -8.703 -3.683 1.00 82.19 117 VAL A CA 1
ATOM 923 C C . VAL A 1 117 ? 0.217 -7.698 -2.808 1.00 82.19 117 VAL A C 1
ATOM 925 O O . VAL A 1 117 ? 0.222 -6.502 -3.087 1.00 82.19 117 VAL A O 1
ATOM 928 N N . LEU A 1 118 ? -0.392 -8.182 -1.724 1.00 86.75 118 LEU A N 1
ATOM 929 C CA . LEU A 1 118 ? -1.021 -7.294 -0.758 1.00 86.75 118 LEU A CA 1
ATOM 930 C C . LEU A 1 118 ? 0.044 -6.539 0.042 1.00 86.75 118 LEU A C 1
ATOM 932 O O . LEU A 1 118 ? 0.789 -7.124 0.831 1.00 86.75 118 LEU A O 1
ATOM 936 N N . THR A 1 119 ? 0.056 -5.228 -0.132 1.00 88.06 119 THR A N 1
ATOM 937 C CA . THR A 1 119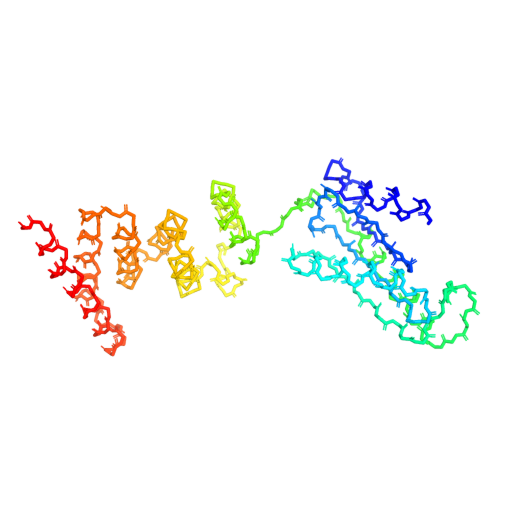 ? 0.830 -4.260 0.648 1.00 88.06 119 THR A CA 1
ATOM 938 C C . THR A 1 119 ? -0.110 -3.442 1.533 1.00 88.06 119 THR A C 1
ATOM 940 O O . THR A 1 119 ? -1.329 -3.479 1.361 1.00 88.06 119 THR A O 1
ATOM 943 N N . ALA A 1 120 ? 0.438 -2.675 2.479 1.00 89.38 120 ALA A N 1
ATOM 944 C CA . ALA A 1 120 ? -0.372 -1.731 3.250 1.00 89.38 120 ALA A CA 1
ATOM 945 C C . ALA A 1 120 ? -1.052 -0.696 2.333 1.00 89.38 120 ALA A C 1
ATOM 947 O O . ALA A 1 120 ? -2.242 -0.433 2.495 1.00 89.38 120 ALA A O 1
ATOM 948 N N . THR A 1 121 ? -0.325 -0.179 1.337 1.00 89.25 121 THR A N 1
ATOM 949 C CA . THR A 1 121 ? -0.825 0.805 0.368 1.00 89.25 121 THR A CA 1
ATOM 950 C C . THR A 1 121 ? -1.963 0.240 -0.469 1.00 89.25 121 THR A C 1
ATOM 952 O O . THR A 1 121 ? -3.027 0.842 -0.530 1.00 89.25 121 THR A O 1
ATOM 955 N N . THR A 1 122 ? -1.780 -0.936 -1.079 1.00 89.00 122 THR A N 1
ATOM 956 C CA . THR A 1 122 ? -2.817 -1.541 -1.931 1.00 89.00 122 THR A CA 1
ATOM 957 C C . THR A 1 122 ? -4.037 -1.971 -1.130 1.00 89.00 122 THR A C 1
ATOM 959 O O . THR A 1 122 ? -5.159 -1.830 -1.611 1.00 89.00 122 THR A O 1
ATOM 962 N N . PHE A 1 123 ? -3.849 -2.445 0.104 1.00 92.38 123 PHE A N 1
ATOM 963 C CA . PHE A 1 123 ? -4.963 -2.741 0.999 1.00 92.38 123 PHE A CA 1
ATOM 964 C C . PHE A 1 123 ? -5.784 -1.484 1.306 1.00 92.38 123 PHE A C 1
ATOM 966 O O . PHE A 1 123 ? -7.002 -1.487 1.132 1.00 92.38 123 PHE A O 1
ATOM 973 N N . TYR A 1 124 ? -5.110 -0.399 1.692 1.00 93.25 124 TYR A N 1
ATOM 974 C CA . TYR A 1 124 ? -5.750 0.878 1.989 1.00 93.25 124 TYR A CA 1
ATOM 975 C C . TYR A 1 124 ? -6.424 1.501 0.758 1.00 93.25 124 TYR A C 1
ATOM 977 O O . TYR A 1 124 ? -7.572 1.923 0.840 1.00 93.25 124 TYR A O 1
ATOM 985 N N . ASP A 1 125 ? -5.763 1.508 -0.401 1.00 91.12 125 ASP A N 1
ATOM 986 C CA . ASP A 1 125 ? -6.313 2.055 -1.646 1.00 91.12 125 ASP A CA 1
ATOM 987 C C . ASP A 1 125 ? -7.568 1.294 -2.102 1.00 91.12 125 ASP A C 1
ATOM 989 O O . ASP A 1 125 ? -8.566 1.923 -2.455 1.00 91.12 125 ASP A O 1
ATOM 993 N N . MET A 1 126 ? -7.586 -0.043 -2.008 1.00 92.56 126 MET A N 1
ATOM 994 C CA . MET A 1 126 ? -8.803 -0.822 -2.280 1.00 92.56 126 MET A CA 1
ATOM 995 C C . MET A 1 126 ? -9.952 -0.417 -1.348 1.00 92.56 126 MET A C 1
ATOM 997 O O . MET A 1 126 ? -11.075 -0.227 -1.814 1.00 92.56 126 MET A O 1
ATOM 1001 N N . LEU A 1 127 ? -9.683 -0.236 -0.053 1.00 95.69 127 LEU A N 1
ATOM 1002 C CA . LEU A 1 127 ? -10.691 0.193 0.922 1.00 95.69 127 LEU A CA 1
ATOM 1003 C C . LEU A 1 127 ? -11.204 1.605 0.630 1.00 95.69 127 LEU A C 1
ATOM 1005 O O . LEU A 1 127 ? -12.413 1.840 0.613 1.00 95.69 127 LEU A O 1
ATOM 1009 N N . MET A 1 128 ? -10.305 2.531 0.297 1.00 94.44 128 MET A N 1
ATOM 1010 C CA . MET A 1 128 ? -10.676 3.877 -0.133 1.00 94.44 128 MET A CA 1
ATOM 1011 C C . MET A 1 128 ? -11.534 3.836 -1.402 1.00 94.44 128 MET A C 1
ATOM 1013 O O . MET A 1 128 ? -12.519 4.559 -1.503 1.00 94.44 128 MET A O 1
ATOM 1017 N N . ARG A 1 129 ? -11.258 2.947 -2.354 1.00 92.62 129 ARG A N 1
ATOM 1018 C CA . ARG A 1 129 ? -12.059 2.802 -3.583 1.00 92.62 129 ARG A CA 1
ATOM 1019 C C . ARG A 1 129 ? -13.372 2.033 -3.393 1.00 92.62 129 ARG A C 1
ATOM 1021 O O . ARG A 1 129 ? -14.060 1.781 -4.379 1.00 92.62 129 ARG A O 1
ATOM 1028 N N . GLY A 1 130 ? -13.727 1.654 -2.162 1.00 93.12 130 GLY A N 1
ATOM 1029 C CA . GLY A 1 130 ? -14.941 0.885 -1.867 1.00 93.12 130 GLY A CA 1
ATOM 1030 C C . GLY A 1 130 ? -14.860 -0.581 -2.302 1.00 93.12 130 GLY A C 1
ATOM 1031 O O . GLY A 1 130 ? -15.879 -1.247 -2.443 1.00 93.12 130 GLY A O 1
ATOM 1032 N N . GLN A 1 131 ? -13.654 -1.101 -2.531 1.00 93.19 131 GLN A N 1
ATOM 1033 C CA . GLN A 1 131 ? -13.398 -2.485 -2.931 1.00 93.19 131 GLN A CA 1
ATOM 1034 C C . GLN A 1 131 ? -13.114 -3.376 -1.712 1.00 93.19 131 GLN A C 1
ATOM 1036 O O . GLN A 1 131 ? -12.208 -4.215 -1.748 1.00 93.19 131 GLN A O 1
ATOM 1041 N N . SER A 1 132 ? -13.866 -3.193 -0.624 1.00 93.12 132 SER A N 1
ATOM 1042 C CA . SER A 1 132 ? -13.596 -3.835 0.666 1.00 93.12 132 SER A CA 1
ATOM 1043 C C . SER A 1 132 ? -13.599 -5.364 0.573 1.00 93.12 132 SER A C 1
ATOM 1045 O O . SER A 1 132 ? -12.659 -6.000 1.038 1.00 93.12 132 SER A O 1
ATOM 1047 N N . ASP A 1 133 ? -14.542 -5.966 -0.159 1.00 92.38 133 ASP A N 1
ATOM 1048 C CA . ASP A 1 133 ? -14.581 -7.423 -0.368 1.00 92.38 133 ASP A CA 1
ATOM 1049 C C . ASP A 1 133 ? -13.290 -7.973 -0.998 1.00 92.38 133 ASP A C 1
ATOM 1051 O O . ASP A 1 133 ? -12.736 -8.981 -0.545 1.00 92.38 133 ASP A O 1
ATOM 1055 N N . SER A 1 134 ? -12.777 -7.291 -2.029 1.00 90.94 134 SER A N 1
ATOM 1056 C CA . SER A 1 134 ? -11.513 -7.649 -2.686 1.00 90.94 134 SER A CA 1
ATOM 1057 C C . SER A 1 134 ? -10.335 -7.472 -1.731 1.00 90.94 134 SER A C 1
ATOM 1059 O O . SER A 1 134 ? -9.499 -8.373 -1.603 1.00 90.94 134 SER A O 1
ATOM 1061 N N . ALA A 1 135 ? -10.303 -6.347 -1.009 1.00 92.62 135 ALA A N 1
ATOM 1062 C CA . ALA A 1 135 ? -9.280 -6.056 -0.014 1.00 92.62 135 ALA A CA 1
ATOM 1063 C C . ALA A 1 135 ? -9.223 -7.160 1.050 1.00 92.62 135 ALA A C 1
ATOM 1065 O O . ALA A 1 135 ? -8.157 -7.721 1.309 1.00 92.62 135 ALA A O 1
ATOM 1066 N N . MET A 1 136 ? -10.374 -7.548 1.602 1.00 92.00 136 MET A N 1
ATOM 1067 C CA . MET A 1 136 ? -10.484 -8.584 2.628 1.00 92.00 136 MET A CA 1
ATOM 1068 C C . MET A 1 136 ? -10.170 -9.980 2.096 1.00 92.00 136 MET A C 1
ATOM 1070 O O . MET A 1 136 ? -9.537 -10.781 2.789 1.00 92.00 136 MET A O 1
ATOM 1074 N N . ALA A 1 137 ? -10.552 -10.293 0.857 1.00 90.19 137 ALA A N 1
ATOM 1075 C CA . ALA A 1 137 ? -10.166 -11.548 0.221 1.00 90.19 137 ALA A CA 1
ATOM 1076 C C . ALA A 1 137 ? -8.641 -11.651 0.067 1.00 90.19 137 ALA A C 1
ATOM 1078 O O . ALA A 1 137 ? -8.055 -12.687 0.404 1.00 90.19 137 ALA A O 1
ATOM 1079 N N . GLN A 1 138 ? -7.982 -10.581 -0.388 1.00 88.38 138 GLN A N 1
ATOM 1080 C CA . GLN A 1 138 ? -6.524 -10.543 -0.487 1.00 88.38 138 GLN A CA 1
ATOM 1081 C C . GLN A 1 138 ? -5.862 -10.590 0.891 1.00 88.38 138 GLN A C 1
ATOM 1083 O O . GLN A 1 138 ? -4.908 -11.346 1.069 1.00 88.38 138 GLN A O 1
ATOM 1088 N N . TYR A 1 139 ? -6.407 -9.878 1.879 1.00 89.88 139 TYR A N 1
ATOM 1089 C CA . TYR A 1 139 ? -5.944 -9.913 3.266 1.00 89.88 139 TYR A CA 1
ATOM 1090 C C . TYR A 1 139 ? -5.953 -11.322 3.842 1.00 89.88 139 TYR A C 1
ATOM 1092 O O . TYR A 1 139 ? -4.938 -11.792 4.350 1.00 89.88 139 TYR A O 1
ATOM 1100 N N . ARG A 1 140 ? -7.067 -12.045 3.712 1.00 87.88 140 ARG A N 1
ATOM 1101 C CA . ARG A 1 140 ? -7.179 -13.418 4.220 1.00 87.88 140 ARG A CA 1
ATOM 1102 C C . ARG A 1 140 ? -6.195 -14.357 3.521 1.00 87.88 140 ARG A C 1
ATOM 1104 O O . ARG A 1 140 ? -5.529 -15.140 4.195 1.00 87.88 140 ARG A O 1
ATOM 1111 N N . ARG A 1 141 ? -6.045 -14.248 2.193 1.00 85.88 141 ARG A N 1
ATOM 1112 C CA . ARG A 1 141 ? -5.051 -15.025 1.425 1.00 85.88 141 ARG A CA 1
ATOM 1113 C C . ARG A 1 141 ? -3.628 -14.732 1.895 1.00 85.88 141 ARG A C 1
ATOM 1115 O O . ARG A 1 141 ? -2.872 -15.668 2.141 1.00 85.88 141 ARG A O 1
ATOM 1122 N N . ALA A 1 142 ? -3.284 -13.457 2.054 1.00 84.12 142 ALA A N 1
ATOM 1123 C CA . ALA A 1 142 ? -2.008 -13.020 2.601 1.00 84.12 142 ALA A CA 1
ATOM 1124 C C . ALA A 1 142 ? -1.790 -13.623 3.997 1.00 84.12 142 ALA A C 1
ATOM 1126 O O . ALA A 1 142 ? -0.817 -14.342 4.200 1.00 84.12 142 ALA A O 1
ATOM 1127 N N . ARG A 1 143 ? -2.743 -13.446 4.921 1.00 81.62 143 ARG A N 1
ATOM 1128 C CA . ARG A 1 143 ? -2.670 -13.928 6.311 1.00 81.62 143 ARG A CA 1
ATOM 1129 C C . ARG A 1 143 ? -2.322 -15.416 6.410 1.00 81.62 143 ARG A C 1
ATOM 1131 O O . ARG A 1 143 ? -1.467 -15.774 7.213 1.00 81.62 143 ARG A O 1
ATOM 1138 N N . THR A 1 144 ? -2.909 -16.276 5.568 1.00 78.44 144 THR A N 1
ATOM 1139 C CA . THR A 1 144 ? -2.597 -17.725 5.575 1.00 78.44 144 THR A CA 1
ATOM 1140 C C . THR A 1 144 ? -1.138 -18.055 5.259 1.00 78.44 144 THR A C 1
ATOM 1142 O O . THR A 1 144 ? -0.638 -19.078 5.710 1.00 78.44 144 THR A O 1
ATOM 1145 N N . LYS A 1 145 ? -0.439 -17.195 4.510 1.00 71.75 145 LYS A N 1
ATOM 1146 C CA . LYS A 1 145 ? 0.975 -17.376 4.157 1.00 71.75 145 LYS A CA 1
ATOM 1147 C C . LYS A 1 145 ? 1.934 -16.788 5.200 1.00 71.75 145 LYS A C 1
ATOM 1149 O O . LYS A 1 145 ? 3.121 -17.087 5.145 1.00 71.75 145 LYS A O 1
ATOM 1154 N N . PHE A 1 146 ? 1.438 -15.967 6.132 1.00 63.44 146 PHE A N 1
ATOM 1155 C CA . PHE A 1 146 ? 2.257 -15.198 7.082 1.00 63.44 146 PHE A CA 1
ATOM 1156 C C . PHE A 1 146 ? 2.293 -15.747 8.508 1.00 63.44 146 PHE A C 1
ATOM 1158 O O . PHE A 1 146 ? 2.958 -15.156 9.362 1.00 63.44 146 PHE A O 1
ATOM 1165 N N . THR A 1 147 ? 1.635 -16.875 8.786 1.00 57.44 147 THR A N 1
ATOM 1166 C CA . THR A 1 147 ? 1.723 -17.552 10.088 1.00 57.44 147 THR A CA 1
ATOM 1167 C C . THR A 1 147 ? 3.183 -17.933 10.379 1.00 57.44 147 THR A C 1
ATOM 1169 O O . THR A 1 147 ? 3.672 -18.934 9.864 1.00 57.44 147 THR A O 1
ATOM 1172 N N . GLY A 1 148 ? 3.894 -17.107 11.159 1.00 56.94 148 GLY A N 1
ATOM 1173 C CA . GLY A 1 148 ? 5.310 -17.296 11.516 1.00 56.94 148 GLY A CA 1
ATOM 1174 C C . GLY A 1 148 ? 6.223 -16.071 11.339 1.00 56.94 148 GLY A C 1
ATOM 1175 O O . GLY A 1 148 ? 7.331 -16.078 11.869 1.00 56.94 148 GLY A O 1
ATOM 1176 N N . HIS A 1 149 ? 5.777 -15.002 10.662 1.00 57.12 149 HIS A N 1
ATOM 1177 C CA . HIS A 1 149 ? 6.588 -13.791 10.423 1.00 57.12 149 HIS A CA 1
ATOM 1178 C C . HIS A 1 149 ? 5.859 -12.486 10.819 1.00 57.12 149 HIS A C 1
ATOM 1180 O O . HIS A 1 149 ? 5.594 -11.639 9.964 1.00 57.12 149 HIS A O 1
ATOM 1186 N N . PRO A 1 150 ? 5.539 -12.285 12.114 1.00 53.31 150 PRO A N 1
ATOM 1187 C CA . PRO A 1 150 ? 4.684 -11.184 12.584 1.00 53.31 150 PRO A CA 1
ATOM 1188 C C . PRO A 1 150 ? 5.239 -9.777 12.291 1.00 53.31 150 PRO A C 1
ATOM 1190 O O . PRO A 1 150 ? 4.474 -8.835 12.091 1.00 53.31 150 PRO A O 1
ATOM 1193 N N . ASN A 1 151 ? 6.561 -9.627 12.169 1.00 57.12 151 ASN A N 1
ATOM 1194 C CA . ASN A 1 151 ? 7.190 -8.336 11.863 1.00 57.12 151 ASN A CA 1
ATOM 1195 C C . ASN A 1 151 ? 7.156 -7.964 10.369 1.00 57.12 151 ASN A C 1
ATOM 1197 O O . ASN A 1 151 ? 7.505 -6.842 10.021 1.00 57.12 151 ASN A O 1
ATOM 1201 N N . TYR A 1 152 ? 6.753 -8.882 9.483 1.00 63.12 152 TYR A N 1
ATOM 1202 C CA . TYR A 1 152 ? 6.874 -8.698 8.033 1.00 63.12 152 TYR A CA 1
ATOM 1203 C C . TYR A 1 152 ? 5.689 -7.935 7.412 1.00 63.12 152 TYR A C 1
ATOM 1205 O O . TYR A 1 152 ? 5.844 -7.309 6.368 1.00 63.12 152 TYR A O 1
ATOM 1213 N N . HIS A 1 153 ? 4.522 -7.911 8.071 1.00 73.44 153 HIS A N 1
ATOM 1214 C CA . HIS A 1 153 ? 3.344 -7.182 7.586 1.00 73.44 153 HIS A CA 1
ATOM 1215 C C . HIS A 1 153 ? 2.765 -6.254 8.646 1.00 73.44 153 HIS A C 1
ATOM 1217 O O . HIS A 1 153 ? 2.088 -6.696 9.569 1.00 73.44 153 HIS A O 1
ATOM 1223 N N . TRP A 1 154 ? 2.964 -4.948 8.460 1.00 83.25 154 TRP A N 1
ATOM 1224 C CA . TRP A 1 154 ? 2.448 -3.903 9.351 1.00 83.25 154 TRP A CA 1
ATOM 1225 C C . TRP A 1 154 ? 0.927 -4.005 9.576 1.00 83.25 154 TRP A C 1
ATOM 1227 O O . TRP A 1 154 ? 0.470 -3.932 10.710 1.00 83.25 154 TRP A O 1
ATOM 1237 N N . ILE A 1 155 ? 0.148 -4.310 8.530 1.00 87.25 155 ILE A N 1
ATOM 1238 C CA . ILE A 1 155 ? -1.316 -4.510 8.618 1.00 87.25 155 ILE A CA 1
ATOM 1239 C C . ILE A 1 155 ? -1.742 -5.830 9.290 1.00 87.25 155 ILE A C 1
ATOM 1241 O O . ILE A 1 155 ? -2.931 -6.121 9.390 1.00 87.25 155 ILE A O 1
ATOM 1245 N N . MET A 1 156 ? -0.796 -6.675 9.699 1.00 85.50 156 MET A N 1
ATOM 1246 C CA . MET A 1 156 ? -1.066 -7.894 10.474 1.00 85.50 156 MET A CA 1
ATOM 1247 C C . MET A 1 156 ? -0.767 -7.695 11.964 1.00 85.50 156 MET A C 1
ATOM 1249 O O . MET A 1 156 ? -1.182 -8.512 12.779 1.00 85.50 156 MET A O 1
ATOM 1253 N N . GLN A 1 157 ? -0.072 -6.615 12.322 1.00 87.81 157 GLN A N 1
ATOM 1254 C CA . GLN A 1 157 ? 0.210 -6.253 13.706 1.00 87.81 157 GLN A CA 1
ATOM 1255 C C . GLN A 1 157 ? -0.939 -5.435 14.277 1.00 87.81 157 GLN A C 1
ATOM 1257 O O . GLN A 1 157 ? -1.511 -4.607 13.566 1.00 87.81 157 GLN A O 1
ATOM 1262 N N . GLU A 1 158 ? -1.214 -5.615 15.571 1.00 91.81 158 GLU A N 1
ATOM 1263 C CA . GLU A 1 158 ? -2.280 -4.904 16.280 1.00 91.81 158 GLU A CA 1
ATOM 1264 C C . GLU A 1 158 ? -2.233 -3.399 16.016 1.00 91.81 158 GLU A C 1
ATOM 1266 O O . GLU A 1 158 ? -3.202 -2.830 15.525 1.00 91.81 158 GLU A O 1
ATOM 1271 N N . GLY A 1 159 ? -1.092 -2.759 16.288 1.00 92.81 159 GLY A N 1
ATOM 1272 C CA . GLY A 1 159 ? -0.958 -1.311 16.150 1.00 92.81 159 GLY A CA 1
ATOM 1273 C C . GLY A 1 159 ? -1.101 -0.821 14.709 1.00 92.81 159 GLY A C 1
ATOM 1274 O O . GLY A 1 159 ? -1.707 0.222 14.477 1.00 92.81 159 GLY A O 1
ATOM 1275 N N . GLY A 1 160 ? -0.583 -1.574 13.733 1.00 93.00 160 GLY A N 1
ATOM 1276 C CA . GLY A 1 160 ? -0.597 -1.146 12.337 1.00 93.00 160 GLY A CA 1
ATOM 1277 C C . GLY A 1 160 ? -1.982 -1.216 11.705 1.00 93.00 160 GLY A C 1
ATOM 1278 O O . GLY A 1 160 ? -2.456 -0.240 11.124 1.00 93.00 160 GLY A O 1
ATOM 1279 N N . ILE A 1 161 ? -2.690 -2.333 11.888 1.00 93.81 161 ILE A N 1
ATOM 1280 C CA . ILE A 1 161 ? -4.074 -2.434 11.413 1.00 93.81 161 ILE A CA 1
ATOM 1281 C C . ILE A 1 161 ? -5.005 -1.475 12.175 1.00 93.81 161 ILE A C 1
ATOM 1283 O O . ILE A 1 161 ? -5.918 -0.914 11.572 1.00 93.81 161 ILE A O 1
ATOM 1287 N N . ASN A 1 162 ? -4.743 -1.216 13.465 1.00 96.81 162 ASN A N 1
ATOM 1288 C CA . ASN A 1 162 ? -5.510 -0.245 14.247 1.00 96.81 162 ASN A CA 1
ATOM 1289 C C . ASN A 1 162 ? -5.345 1.179 13.709 1.00 96.81 162 ASN A C 1
ATOM 1291 O O . ASN A 1 162 ? -6.332 1.877 13.490 1.00 96.81 162 ASN A O 1
ATOM 1295 N N . ALA A 1 163 ? -4.102 1.592 13.444 1.00 96.94 163 ALA A N 1
ATOM 1296 C CA . ALA A 1 163 ? -3.803 2.899 12.869 1.00 96.94 163 ALA A CA 1
ATOM 1297 C C . ALA A 1 163 ? -4.495 3.089 11.511 1.00 96.94 163 ALA A C 1
ATOM 1299 O O . ALA A 1 163 ? -5.087 4.139 11.270 1.00 96.94 163 ALA A O 1
ATOM 1300 N N . MET A 1 164 ? -4.500 2.058 10.657 1.00 97.19 164 MET A N 1
ATOM 1301 C CA . MET A 1 164 ? -5.247 2.093 9.397 1.00 97.19 164 MET A CA 1
ATOM 1302 C C . MET A 1 164 ? -6.760 2.228 9.618 1.00 97.19 164 MET A C 1
ATOM 1304 O O . MET A 1 164 ? -7.407 3.009 8.924 1.00 97.19 164 MET A O 1
ATOM 1308 N N . GLY A 1 165 ? -7.324 1.498 10.585 1.00 97.88 165 GLY A N 1
ATOM 1309 C CA . GLY A 1 165 ? -8.733 1.618 10.962 1.00 97.88 165 GLY A CA 1
ATOM 1310 C C . GLY A 1 165 ? -9.109 3.052 11.343 1.00 97.88 165 GLY A C 1
ATOM 1311 O O . GLY A 1 165 ? -10.061 3.602 10.797 1.00 97.88 165 GLY A O 1
ATOM 1312 N N . TYR A 1 166 ? -8.317 3.700 12.201 1.00 98.38 166 TYR A N 1
ATOM 1313 C CA . TYR A 1 166 ? -8.538 5.105 12.560 1.00 98.38 166 TYR A CA 1
ATOM 1314 C C . TYR A 1 166 ? -8.323 6.071 11.399 1.00 98.38 166 TYR A C 1
ATOM 1316 O O . TYR A 1 166 ? -9.072 7.039 11.280 1.00 98.38 166 TYR A O 1
ATOM 1324 N N . GLN A 1 167 ? -7.352 5.815 10.521 1.00 98.12 167 GLN A N 1
ATOM 1325 C CA . GLN A 1 167 ? -7.181 6.616 9.311 1.00 98.12 167 GLN A CA 1
ATOM 1326 C C . GLN A 1 167 ? -8.435 6.540 8.424 1.00 98.12 167 GLN A C 1
ATOM 1328 O O . GLN A 1 167 ? -8.902 7.561 7.935 1.00 98.12 167 GLN A O 1
ATOM 1333 N N . LEU A 1 168 ? -9.038 5.359 8.263 1.00 98.31 168 LEU A N 1
ATOM 1334 C CA . LEU A 1 168 ? -10.296 5.204 7.523 1.00 98.31 168 LEU A CA 1
ATOM 1335 C C . LEU A 1 168 ? -11.470 5.929 8.203 1.00 98.31 168 LEU A C 1
ATOM 1337 O O . LEU A 1 168 ? -12.286 6.524 7.502 1.00 98.31 168 LEU A O 1
ATOM 1341 N N . LEU A 1 169 ? -11.540 5.936 9.542 1.00 98.38 169 LEU A N 1
ATOM 1342 C CA . LEU A 1 169 ? -12.541 6.721 10.283 1.00 98.38 169 LEU A CA 1
ATOM 1343 C C . LEU A 1 169 ? -12.375 8.229 10.052 1.00 98.38 169 LEU A C 1
ATOM 1345 O O . LEU A 1 169 ? -13.360 8.927 9.825 1.00 98.38 169 LEU A O 1
ATOM 1349 N N . GLN A 1 170 ? -11.139 8.737 10.074 1.00 98.06 170 GLN A N 1
ATOM 1350 C CA . GLN A 1 170 ? -10.849 10.151 9.795 1.00 98.06 170 GLN A CA 1
ATOM 1351 C C . GLN A 1 170 ? -11.267 10.550 8.373 1.00 98.06 170 GLN A C 1
ATOM 1353 O O . GLN A 1 170 ? -11.808 11.634 8.167 1.00 98.06 170 GLN A O 1
ATOM 1358 N N . GLU A 1 171 ? -11.086 9.642 7.416 1.00 97.69 171 GLU A N 1
ATOM 1359 C CA . GLU A 1 171 ? -11.496 9.783 6.012 1.00 97.69 171 GLU A CA 1
ATOM 1360 C C . GLU A 1 171 ? -12.991 9.484 5.772 1.00 97.69 171 GLU A C 1
ATOM 1362 O O . GLU A 1 171 ? -13.437 9.390 4.624 1.00 97.69 171 GLU A O 1
ATOM 1367 N N . GLN A 1 172 ? -13.773 9.304 6.845 1.00 97.19 172 GLN A N 1
ATOM 1368 C CA . GLN A 1 172 ? -15.213 9.010 6.822 1.00 97.19 172 GLN A CA 1
ATOM 1369 C C . GLN A 1 172 ? -15.578 7.736 6.039 1.00 97.19 172 GLN A C 1
ATOM 1371 O O . GLN A 1 172 ? -16.708 7.564 5.585 1.00 97.19 172 GLN A O 1
ATOM 1376 N N . ARG A 1 173 ? -14.628 6.807 5.884 1.00 98.06 173 ARG A N 1
ATOM 1377 C CA . ARG A 1 173 ? -14.844 5.465 5.326 1.00 98.06 173 ARG A CA 1
ATOM 1378 C C . ARG A 1 173 ? -15.254 4.502 6.441 1.00 98.06 173 ARG A C 1
ATOM 1380 O O . ARG A 1 173 ? -14.558 3.523 6.716 1.00 98.06 173 ARG A O 1
ATOM 1387 N N . ASN A 1 174 ? -16.370 4.796 7.105 1.00 98.00 174 ASN A N 1
ATOM 1388 C CA . ASN A 1 174 ? -16.758 4.152 8.364 1.00 98.00 174 ASN A CA 1
ATOM 1389 C C . ASN A 1 174 ? -17.002 2.643 8.214 1.00 98.00 174 ASN A C 1
ATOM 1391 O O . ASN A 1 174 ? -16.569 1.862 9.059 1.00 98.00 174 ASN A O 1
ATOM 1395 N N . GLU A 1 175 ? -17.624 2.207 7.118 1.00 97.69 175 GLU A N 1
ATOM 1396 C CA . GLU A 1 175 ? -17.866 0.788 6.842 1.00 97.69 175 GLU A CA 1
ATOM 1397 C C . GLU A 1 175 ? -16.553 0.024 6.627 1.00 97.69 175 GLU A C 1
ATOM 1399 O O . GLU A 1 175 ? -16.361 -1.057 7.184 1.00 97.69 175 GLU A O 1
ATOM 1404 N N . ALA A 1 176 ? -15.613 0.606 5.875 1.00 97.75 176 ALA A N 1
ATOM 1405 C CA . ALA A 1 176 ? -14.299 0.007 5.650 1.00 97.75 176 ALA A CA 1
ATOM 1406 C C . ALA A 1 176 ? -13.472 -0.041 6.944 1.00 97.75 176 ALA A C 1
ATOM 1408 O O . ALA A 1 176 ? -12.838 -1.055 7.241 1.00 97.75 176 ALA A O 1
ATOM 1409 N N . ALA A 1 177 ? -13.512 1.028 7.746 1.00 98.38 177 ALA A N 1
ATOM 1410 C CA . ALA A 1 177 ? -12.874 1.059 9.057 1.00 98.38 177 ALA A CA 1
ATOM 1411 C C . ALA A 1 177 ? -13.420 -0.040 9.977 1.00 98.38 177 ALA A C 1
ATOM 1413 O O . ALA A 1 177 ? -12.648 -0.732 10.643 1.00 98.38 177 ALA A O 1
ATOM 1414 N N . LEU A 1 178 ? -14.741 -0.241 9.974 1.00 98.44 178 LEU A N 1
ATOM 1415 C CA . LEU A 1 178 ? -15.390 -1.293 10.744 1.00 98.44 178 LEU A CA 1
ATOM 1416 C C . LEU A 1 178 ? -14.902 -2.686 10.340 1.00 98.44 178 LEU A C 1
ATOM 1418 O O . LEU A 1 178 ? -14.644 -3.513 11.212 1.00 98.44 178 LEU A O 1
ATOM 1422 N N . GLU A 1 179 ? -14.759 -2.968 9.045 1.00 97.00 179 GLU A N 1
ATOM 1423 C CA . GLU A 1 179 ? -14.219 -4.251 8.581 1.00 97.00 179 GLU A CA 1
ATOM 1424 C C . GLU A 1 179 ? -12.774 -4.480 9.039 1.00 97.00 179 GLU A C 1
ATOM 1426 O O . GLU A 1 179 ? -12.448 -5.548 9.564 1.00 97.00 179 GLU A O 1
ATOM 1431 N N . VAL A 1 180 ? -11.920 -3.464 8.899 1.00 97.00 180 VAL A N 1
ATOM 1432 C CA . VAL A 1 180 ? -10.509 -3.523 9.304 1.00 97.00 180 VAL A CA 1
ATOM 1433 C C . VAL A 1 180 ? -10.373 -3.737 10.813 1.00 97.00 180 VAL A C 1
ATOM 1435 O O . VAL A 1 180 ? -9.617 -4.604 11.259 1.00 97.00 180 VAL A O 1
ATOM 1438 N N . LEU A 1 181 ? -11.139 -2.996 11.615 1.00 98.12 181 LEU A N 1
ATOM 1439 C CA . LEU A 1 181 ? -11.085 -3.081 13.074 1.00 98.12 181 LEU A CA 1
ATOM 1440 C C . LEU A 1 181 ? -11.708 -4.378 13.606 1.00 98.12 181 LEU A C 1
ATO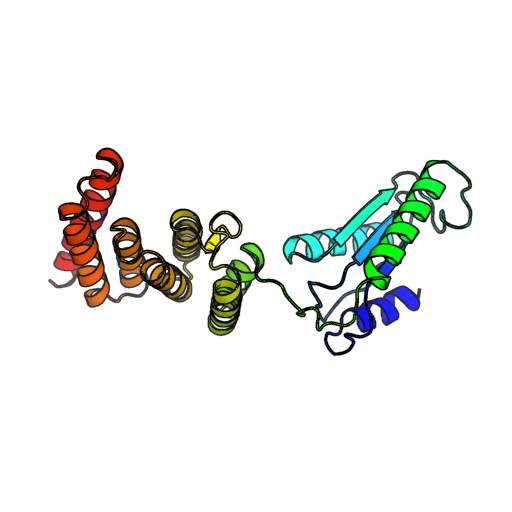M 1442 O O . LEU A 1 181 ? -11.199 -4.936 14.578 1.00 98.12 181 LEU A O 1
ATOM 1446 N N . LYS A 1 182 ? -12.714 -4.946 12.924 1.00 97.38 182 LYS A N 1
ATOM 1447 C CA . LYS A 1 182 ? -13.202 -6.309 13.207 1.00 97.38 182 LYS A CA 1
ATOM 1448 C C . LYS A 1 182 ? -12.097 -7.344 13.040 1.00 97.38 182 LYS A C 1
ATOM 1450 O O . LYS A 1 182 ? -11.882 -8.146 13.946 1.00 97.38 182 LYS A O 1
ATOM 1455 N N . ILE A 1 183 ? -11.355 -7.297 11.935 1.00 94.00 183 ILE A N 1
ATOM 1456 C CA . ILE A 1 183 ? -10.234 -8.218 11.709 1.00 94.00 183 ILE A CA 1
ATOM 1457 C C . ILE A 1 183 ? -9.159 -8.069 12.786 1.00 94.00 183 ILE A C 1
ATOM 1459 O O . ILE A 1 183 ? -8.579 -9.071 13.206 1.00 94.00 183 ILE A O 1
ATOM 1463 N N . ASN A 1 184 ? -8.917 -6.857 13.291 1.00 95.19 184 ASN A N 1
ATOM 1464 C CA . ASN A 1 184 ? -7.979 -6.673 14.394 1.00 95.19 184 ASN A CA 1
ATOM 1465 C C . ASN A 1 184 ? -8.400 -7.462 15.646 1.00 95.19 184 ASN A C 1
ATOM 1467 O O . ASN A 1 184 ? -7.561 -8.098 16.281 1.00 95.19 184 ASN A O 1
ATOM 1471 N N . THR A 1 185 ? -9.704 -7.502 15.950 1.00 96.00 185 THR A N 1
ATOM 1472 C CA . THR A 1 185 ? -10.237 -8.316 17.058 1.00 96.00 185 THR A CA 1
ATOM 1473 C C . THR A 1 185 ? -10.139 -9.820 16.816 1.00 96.00 185 THR A C 1
ATOM 1475 O O . THR A 1 185 ? -9.943 -10.573 17.765 1.00 96.00 185 THR A O 1
ATOM 1478 N N . GLU A 1 186 ? -10.213 -10.273 15.561 1.00 91.88 186 GLU A N 1
ATOM 1479 C CA . GLU A 1 186 ? -9.971 -11.680 15.220 1.00 91.88 186 GLU A CA 1
ATOM 1480 C C . GLU A 1 186 ? -8.503 -12.065 15.427 1.00 91.88 186 GLU A C 1
ATOM 1482 O O . GLU A 1 186 ? -8.207 -13.163 15.894 1.00 91.88 186 GLU A O 1
ATOM 1487 N N . ASN A 1 187 ? -7.584 -11.166 15.066 1.00 88.31 187 ASN A N 1
ATOM 1488 C CA . ASN A 1 187 ? -6.149 -11.408 15.170 1.00 88.31 187 ASN A CA 1
ATOM 1489 C C . ASN A 1 187 ? -5.637 -11.273 16.615 1.00 88.31 187 ASN A C 1
ATOM 1491 O O . ASN A 1 187 ? -4.700 -11.972 16.996 1.00 88.31 187 ASN A O 1
ATOM 1495 N N . HIS A 1 188 ? -6.254 -10.401 17.418 1.00 91.62 188 HIS A N 1
ATOM 1496 C CA . HIS A 1 188 ? -5.827 -10.072 18.781 1.00 91.62 188 HIS A CA 1
ATOM 1497 C C . HIS A 1 188 ? -7.000 -10.161 19.778 1.00 91.62 188 HIS A C 1
ATOM 1499 O O . HIS A 1 188 ? -7.335 -9.177 20.440 1.00 91.62 188 HIS A O 1
ATOM 1505 N N . PRO A 1 189 ? -7.642 -11.336 19.937 1.00 94.69 189 PRO A N 1
ATOM 1506 C CA . PRO A 1 189 ? -8.911 -11.460 20.660 1.00 94.69 189 PRO A CA 1
ATOM 1507 C C . PRO A 1 189 ? -8.837 -11.164 22.163 1.00 94.69 189 PRO A C 1
ATOM 1509 O O . PRO A 1 189 ? -9.892 -11.012 22.777 1.00 94.69 189 PRO A O 1
ATOM 1512 N N . GLY A 1 190 ? -7.635 -11.086 22.745 1.00 93.81 190 GLY A N 1
ATOM 1513 C CA . GLY A 1 190 ? -7.397 -10.735 24.149 1.00 93.81 190 GLY A CA 1
ATOM 1514 C C . GLY A 1 190 ? -6.887 -9.307 24.382 1.00 93.81 190 GLY A C 1
ATOM 1515 O O . GLY A 1 190 ? -6.592 -8.962 25.523 1.00 93.81 190 GLY A O 1
ATOM 1516 N N . SER A 1 191 ? -6.747 -8.478 23.340 1.00 95.50 191 SER A N 1
ATOM 1517 C CA . SER A 1 191 ? -6.320 -7.085 23.512 1.00 95.50 191 SER A CA 1
ATOM 1518 C C . SER A 1 191 ? -7.527 -6.198 23.847 1.00 95.50 191 SER A C 1
ATOM 1520 O O . SER A 1 191 ? -8.474 -6.150 23.069 1.00 95.50 191 SER A O 1
ATOM 1522 N N . PRO A 1 192 ? -7.541 -5.460 24.968 1.00 97.06 192 PRO A N 1
ATOM 1523 C CA . PRO A 1 192 ? -8.627 -4.522 25.251 1.00 97.06 192 PRO A CA 1
ATOM 1524 C C . PRO A 1 192 ? -8.667 -3.350 24.260 1.00 97.06 192 PRO A C 1
ATOM 1526 O O . PRO A 1 192 ? -9.745 -2.863 23.926 1.00 97.06 192 PRO A O 1
ATOM 1529 N N . ASN A 1 193 ? -7.507 -2.936 23.746 1.00 97.00 193 ASN A N 1
ATOM 1530 C CA . ASN A 1 193 ? -7.371 -1.832 22.800 1.00 97.00 193 ASN A CA 1
ATOM 1531 C C . ASN A 1 193 ? -8.150 -2.094 21.500 1.00 97.00 193 ASN A C 1
ATOM 1533 O O . ASN A 1 193 ? -8.880 -1.224 21.034 1.00 97.00 193 ASN A O 1
ATOM 1537 N N . VAL A 1 194 ? -8.087 -3.316 20.955 1.00 97.94 194 VAL A N 1
ATOM 1538 C CA . VAL A 1 194 ? -8.790 -3.627 19.696 1.00 97.94 194 VAL A CA 1
ATOM 1539 C C . VAL A 1 194 ? -10.311 -3.589 19.836 1.00 97.94 194 VAL A C 1
ATOM 1541 O O . VAL A 1 194 ? -10.999 -3.255 18.874 1.00 97.94 194 VAL A O 1
ATOM 1544 N N . TYR A 1 195 ? -10.852 -3.891 21.021 1.00 98.50 195 TYR A N 1
ATOM 1545 C CA . TYR A 1 195 ? -12.292 -3.774 21.266 1.00 98.50 195 TYR A CA 1
ATOM 1546 C C . TYR A 1 195 ? -12.724 -2.335 21.530 1.00 98.50 195 TYR A C 1
ATOM 1548 O O . TYR A 1 195 ? -13.824 -1.968 21.120 1.00 98.50 195 TYR A O 1
ATOM 1556 N N . ASP A 1 196 ? -11.874 -1.509 22.147 1.00 98.38 196 ASP A N 1
ATOM 1557 C CA . ASP A 1 196 ? -12.155 -0.077 22.251 1.00 98.38 196 ASP A CA 1
ATOM 1558 C C . ASP A 1 196 ? -12.244 0.552 20.855 1.00 98.38 196 ASP A C 1
ATOM 1560 O O . ASP A 1 196 ? -13.271 1.142 20.510 1.00 98.38 196 ASP A O 1
ATOM 1564 N N . SER A 1 197 ? -11.251 0.303 19.999 1.00 98.56 197 SER A N 1
ATOM 1565 C CA . SER A 1 197 ? -11.255 0.787 18.615 1.00 98.56 197 SER A CA 1
ATOM 1566 C C . SER A 1 197 ? -12.410 0.214 17.786 1.00 98.56 197 SER A C 1
ATOM 1568 O O . SER A 1 197 ? -13.038 0.939 17.015 1.00 98.56 197 SER A O 1
ATOM 1570 N N . LEU A 1 198 ? -12.780 -1.057 17.979 1.00 98.69 198 LEU A N 1
ATOM 1571 C CA . LEU A 1 198 ? -13.983 -1.621 17.357 1.00 98.69 198 LEU A CA 1
ATOM 1572 C C . LEU A 1 198 ? -15.264 -0.894 17.809 1.00 98.69 198 LEU A C 1
ATOM 1574 O O . LEU A 1 198 ? -16.180 -0.706 17.007 1.00 98.69 198 LEU A O 1
ATOM 1578 N N . GLY A 1 199 ? -15.331 -0.463 19.071 1.00 98.38 199 GLY A N 1
ATOM 1579 C CA . GLY A 1 199 ? -16.431 0.352 19.583 1.00 98.38 199 GLY A CA 1
ATOM 1580 C C . GLY A 1 199 ? -16.549 1.702 18.875 1.00 98.38 199 GLY A C 1
ATOM 1581 O O . GLY A 1 199 ? -17.662 2.095 18.531 1.00 98.38 199 GLY A O 1
ATOM 1582 N N . ASP A 1 200 ? -15.423 2.365 18.589 1.00 98.44 200 ASP A N 1
ATOM 1583 C CA . ASP A 1 200 ? -15.416 3.620 17.818 1.00 98.44 200 ASP A CA 1
ATOM 1584 C C . ASP A 1 200 ? -15.954 3.407 16.402 1.00 98.44 200 ASP A C 1
ATOM 1586 O O . ASP A 1 200 ? -16.759 4.196 15.908 1.00 98.44 200 ASP A O 1
ATOM 1590 N N . ALA A 1 201 ? -15.563 2.309 15.754 1.00 98.56 201 ALA A N 1
ATOM 1591 C CA . ALA A 1 201 ? -16.041 1.999 14.413 1.00 98.56 201 ALA A CA 1
ATOM 1592 C C . ALA A 1 201 ? -17.540 1.686 14.371 1.00 98.56 201 ALA A C 1
ATOM 1594 O O . ALA A 1 201 ? -18.231 2.123 13.453 1.00 98.56 201 ALA A O 1
ATOM 1595 N N . TYR A 1 202 ? -18.059 0.953 15.363 1.00 98.56 202 TYR A N 1
ATOM 1596 C CA . TYR A 1 202 ? -19.499 0.713 15.474 1.00 98.56 202 TYR A CA 1
ATOM 1597 C C . TYR A 1 202 ? -20.278 2.006 15.700 1.00 98.56 202 TYR A C 1
ATOM 1599 O O . TYR A 1 202 ? -21.317 2.202 15.075 1.00 98.56 202 TYR A O 1
ATOM 1607 N N . GLU A 1 203 ? -19.775 2.903 16.550 1.00 97.38 203 GLU A N 1
ATOM 1608 C CA . GLU A 1 203 ? -20.396 4.210 16.751 1.00 97.38 203 GLU A CA 1
ATOM 1609 C C . GLU A 1 203 ? -20.396 5.035 15.457 1.00 97.38 203 GLU A C 1
ATOM 1611 O O . GLU A 1 203 ? -21.421 5.620 15.110 1.00 97.38 203 GLU A O 1
ATOM 1616 N N . ALA A 1 204 ? -19.295 5.021 14.702 1.00 97.88 204 ALA A N 1
ATOM 1617 C CA . ALA A 1 204 ? -19.173 5.751 13.442 1.00 97.88 204 ALA A CA 1
ATOM 1618 C C . ALA A 1 204 ? -20.155 5.274 12.353 1.00 97.88 204 ALA A C 1
ATOM 1620 O O . ALA A 1 204 ? -20.594 6.082 11.535 1.00 97.88 204 ALA A O 1
ATOM 1621 N N . VAL A 1 205 ? -20.537 3.991 12.346 1.00 97.94 205 VAL A N 1
ATOM 1622 C CA . VAL A 1 205 ? -21.601 3.469 11.460 1.00 97.94 205 VAL A CA 1
ATOM 1623 C C . VAL A 1 205 ? -23.008 3.563 12.076 1.00 97.94 205 VAL A C 1
ATOM 1625 O O . VAL A 1 205 ? -23.969 3.066 11.493 1.00 97.94 205 VAL A O 1
ATOM 1628 N N . GLY A 1 206 ? -23.151 4.167 13.260 1.00 96.38 206 GLY A N 1
ATOM 1629 C CA . GLY A 1 206 ? -24.434 4.344 13.947 1.00 96.38 206 GLY A CA 1
ATOM 1630 C C . GLY A 1 206 ? -24.960 3.102 14.677 1.00 96.38 206 GLY A C 1
ATOM 1631 O O . GLY A 1 206 ? -26.107 3.091 15.125 1.00 96.38 206 GLY A O 1
ATOM 1632 N N . ASP A 1 207 ? -24.151 2.053 14.840 1.00 97.00 207 ASP A N 1
ATOM 1633 C CA . ASP A 1 207 ? -24.528 0.851 15.585 1.00 97.00 207 ASP A CA 1
ATOM 1634 C C . ASP A 1 207 ? -24.226 1.009 17.081 1.00 97.00 207 ASP A C 1
ATOM 1636 O O . ASP A 1 207 ? -23.298 0.421 17.646 1.00 97.00 207 ASP A O 1
ATOM 1640 N N . THR A 1 208 ? -25.048 1.818 17.749 1.00 96.50 208 THR A N 1
ATOM 1641 C CA . THR A 1 208 ? -24.925 2.096 19.186 1.00 96.50 208 THR A CA 1
ATOM 1642 C C . THR A 1 208 ? -24.942 0.826 20.038 1.00 96.50 208 THR A C 1
ATOM 1644 O O . THR A 1 208 ? -24.269 0.758 21.065 1.00 96.50 208 THR A O 1
ATOM 1647 N N . ALA A 1 209 ? -25.720 -0.190 19.649 1.00 96.19 209 ALA A N 1
ATOM 1648 C CA . ALA A 1 209 ? -25.839 -1.419 20.426 1.00 96.19 209 ALA A CA 1
ATOM 1649 C C . ALA A 1 209 ? -24.519 -2.196 20.436 1.00 96.19 209 ALA A C 1
ATOM 1651 O O . ALA A 1 209 ? -24.053 -2.595 21.506 1.00 96.19 209 ALA A O 1
ATOM 1652 N N . ARG A 1 210 ? -23.891 -2.370 19.268 1.00 98.00 210 ARG A N 1
ATOM 1653 C CA . ARG A 1 210 ? -22.596 -3.054 19.176 1.00 98.00 210 ARG A CA 1
ATOM 1654 C C . ARG A 1 210 ? -21.442 -2.203 19.699 1.00 98.00 210 ARG A C 1
ATOM 1656 O O . ARG A 1 210 ? -20.515 -2.767 20.274 1.00 98.00 210 ARG A O 1
ATOM 1663 N N . ALA A 1 211 ? -21.518 -0.877 19.587 1.00 98.19 211 ALA A N 1
ATOM 1664 C CA . ALA A 1 211 ? -20.535 0.021 20.191 1.00 98.19 211 ALA A CA 1
ATOM 1665 C C . ALA A 1 211 ? -20.483 -0.138 21.721 1.00 98.19 211 ALA A C 1
ATOM 1667 O O . ALA A 1 211 ? -19.402 -0.309 22.284 1.00 98.19 211 ALA A O 1
ATOM 1668 N N . VAL A 1 212 ? -21.649 -0.192 22.384 1.00 97.81 212 VAL A N 1
ATOM 1669 C CA . VAL A 1 212 ? -21.743 -0.469 23.830 1.00 97.81 212 VAL A CA 1
ATOM 1670 C C . VAL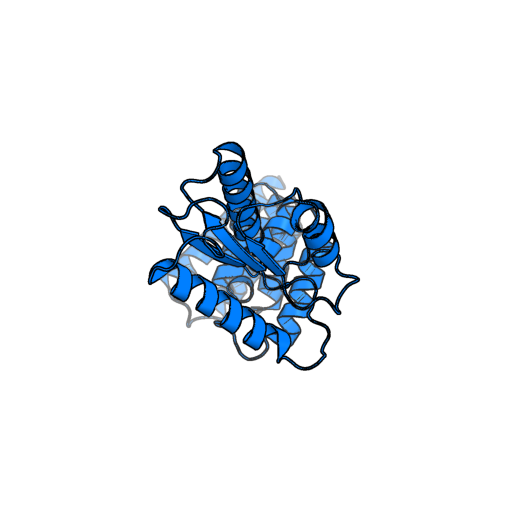 A 1 212 ? -21.133 -1.829 24.174 1.00 97.81 212 VAL A C 1
ATOM 1672 O O . VAL A 1 212 ? -20.283 -1.902 25.057 1.00 97.81 212 VAL A O 1
ATOM 1675 N N . GLN A 1 213 ? -21.500 -2.887 23.442 1.00 98.00 213 GLN A N 1
ATOM 1676 C CA . GLN A 1 213 ? -20.968 -4.236 23.683 1.00 98.00 213 GLN A CA 1
ATOM 1677 C C . GLN A 1 213 ? -19.439 -4.299 23.542 1.00 98.00 213 GLN A C 1
ATOM 1679 O O . GLN A 1 213 ? -18.767 -4.956 24.336 1.00 98.00 213 GLN A O 1
ATOM 1684 N N . ALA A 1 214 ? -18.878 -3.620 22.538 1.00 98.44 214 ALA A N 1
ATOM 1685 C CA . ALA A 1 214 ? -17.437 -3.581 22.315 1.00 98.44 214 ALA A CA 1
ATOM 1686 C C . ALA A 1 214 ? -16.702 -2.833 23.443 1.00 98.44 214 ALA A C 1
ATOM 1688 O O . ALA A 1 214 ? -15.713 -3.347 23.965 1.00 98.44 214 ALA A O 1
ATOM 1689 N N . SER A 1 215 ? -17.221 -1.684 23.890 1.00 98.25 215 SER A N 1
ATOM 1690 C CA . SER A 1 215 ? -16.651 -0.937 25.021 1.00 98.25 215 SER A CA 1
ATOM 1691 C C . SER A 1 215 ? -16.735 -1.695 26.347 1.00 98.25 215 SER A C 1
ATOM 1693 O O . SER A 1 215 ? -15.765 -1.712 27.101 1.00 98.25 215 SER A O 1
ATOM 1695 N N . GLU A 1 216 ? -17.849 -2.373 26.628 1.00 98.06 216 GLU A N 1
ATOM 1696 C CA . GLU A 1 216 ? -17.974 -3.230 27.816 1.00 98.06 216 GLU A CA 1
ATOM 1697 C C . GLU A 1 216 ? -16.952 -4.373 27.787 1.00 98.06 216 GLU A C 1
ATOM 1699 O O . GLU A 1 216 ? -16.304 -4.660 28.796 1.00 98.06 216 GLU A O 1
ATOM 1704 N N . LYS A 1 217 ? -16.735 -4.977 26.613 1.00 98.19 217 LYS A N 1
ATOM 1705 C CA . LYS A 1 217 ? -15.722 -6.019 26.434 1.00 98.19 217 LYS A CA 1
ATOM 1706 C C . LYS A 1 217 ? -14.294 -5.496 26.616 1.00 98.19 217 LYS A C 1
ATOM 1708 O O . LYS A 1 217 ? -13.485 -6.182 27.238 1.00 98.19 217 LYS A O 1
ATOM 1713 N N . ALA A 1 218 ? -13.982 -4.298 26.121 1.00 97.88 218 ALA A N 1
ATOM 1714 C CA . ALA A 1 218 ? -12.680 -3.664 26.338 1.00 97.88 218 ALA A CA 1
ATOM 1715 C C . ALA A 1 218 ? -12.391 -3.473 27.838 1.00 97.88 218 ALA A C 1
ATOM 1717 O O . ALA A 1 218 ? -11.307 -3.815 28.310 1.00 97.88 218 ALA A O 1
ATOM 1718 N N . LEU A 1 219 ? -13.380 -3.000 28.606 1.00 97.44 219 LEU A N 1
ATOM 1719 C CA . LEU A 1 219 ? -13.262 -2.826 30.057 1.00 97.44 219 LEU A CA 1
ATOM 1720 C C . LEU A 1 219 ? -13.111 -4.158 30.802 1.00 97.44 219 LEU A C 1
ATOM 1722 O O . LEU A 1 219 ? -12.302 -4.237 31.725 1.00 97.44 219 LEU A O 1
ATOM 1726 N N . ALA A 1 220 ? -13.841 -5.200 30.395 1.00 97.00 220 ALA A N 1
ATOM 1727 C CA . ALA A 1 220 ? -13.696 -6.537 30.971 1.00 97.00 220 ALA A CA 1
ATOM 1728 C C . ALA A 1 220 ? -12.275 -7.091 30.756 1.00 97.00 220 ALA A C 1
ATOM 1730 O O . ALA A 1 220 ? -11.623 -7.515 31.707 1.00 97.00 220 ALA A O 1
ATOM 1731 N N . LEU A 1 221 ? -11.741 -6.986 29.535 1.00 96.25 221 LEU A N 1
ATOM 1732 C CA . LEU A 1 221 ? -10.385 -7.447 29.217 1.00 96.25 221 LEU A CA 1
ATOM 1733 C C . LEU A 1 221 ? -9.291 -6.646 29.935 1.00 96.25 221 LEU A C 1
ATOM 1735 O O . LEU A 1 221 ? -8.260 -7.212 30.288 1.00 96.25 221 LEU A O 1
ATOM 1739 N N . LEU A 1 222 ? -9.499 -5.350 30.197 1.00 94.19 222 LEU A N 1
ATOM 1740 C CA . LEU A 1 222 ? -8.578 -4.562 31.028 1.00 94.19 222 LEU A CA 1
ATOM 1741 C C . LEU A 1 222 ? -8.515 -5.061 32.475 1.00 94.19 222 LEU A C 1
ATOM 1743 O O . LEU A 1 222 ? -7.464 -4.957 33.100 1.00 94.19 222 LEU A O 1
ATOM 1747 N N . GLN A 1 223 ? -9.627 -5.556 33.026 1.00 91.19 223 GLN A N 1
ATOM 1748 C CA . GLN A 1 223 ? -9.650 -6.104 34.387 1.00 91.19 223 GLN A CA 1
ATOM 1749 C C . GLN A 1 223 ? -8.906 -7.440 34.466 1.00 91.19 223 GLN A C 1
ATOM 1751 O O . GLN A 1 223 ? -8.240 -7.711 35.462 1.00 91.19 223 GLN A O 1
ATOM 1756 N N . GLU A 1 224 ? -8.995 -8.251 33.412 1.00 90.50 224 GLU A N 1
ATOM 1757 C CA . GLU A 1 224 ? -8.296 -9.535 33.311 1.00 90.50 224 GLU A CA 1
ATOM 1758 C C . GLU A 1 224 ? -6.795 -9.363 33.022 1.00 90.50 224 GLU A C 1
ATOM 1760 O O . GLU A 1 224 ? -5.973 -10.147 33.497 1.00 90.50 224 GLU A O 1
ATOM 1765 N N . ASN A 1 225 ? -6.418 -8.333 32.258 1.00 82.69 225 ASN A N 1
ATOM 1766 C CA . ASN A 1 225 ? -5.053 -8.134 31.787 1.00 82.69 225 ASN A CA 1
ATOM 1767 C C . ASN A 1 225 ? -4.276 -7.122 32.643 1.00 82.69 225 ASN A C 1
ATOM 1769 O O . ASN A 1 225 ? -4.021 -5.987 32.242 1.00 82.69 225 ASN A O 1
ATOM 1773 N N . THR A 1 226 ? -3.848 -7.564 33.825 1.00 76.00 226 THR A N 1
ATOM 1774 C CA . THR A 1 226 ? -3.099 -6.738 34.790 1.00 76.00 226 THR A CA 1
ATOM 1775 C C . THR A 1 226 ? -1.637 -6.483 34.404 1.00 76.00 226 THR A C 1
ATOM 1777 O O . THR A 1 226 ? -0.932 -5.789 35.130 1.00 76.00 226 THR A O 1
ATOM 1780 N N . ALA A 1 227 ? -1.155 -7.079 33.308 1.00 82.00 227 ALA A N 1
ATOM 1781 C CA . ALA A 1 227 ? 0.230 -6.961 32.847 1.00 82.00 227 ALA A CA 1
ATOM 17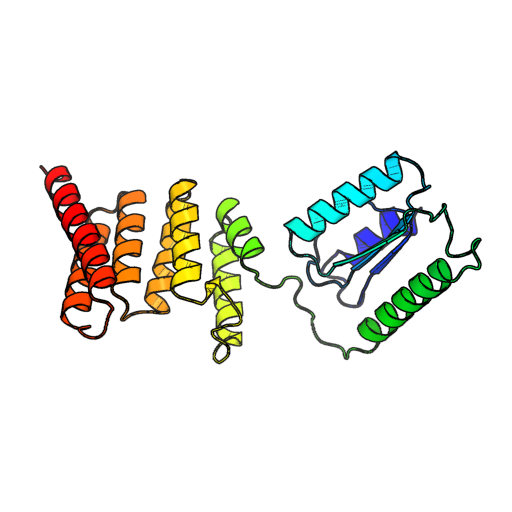82 C C . ALA A 1 227 ? 0.439 -5.833 31.818 1.00 82.00 227 ALA A C 1
ATOM 1784 O O . ALA A 1 227 ? 1.578 -5.556 31.443 1.00 82.00 227 ALA A O 1
ATOM 1785 N N . LEU A 1 228 ? -0.639 -5.204 31.338 1.00 86.06 228 LEU A N 1
ATOM 1786 C CA . LEU A 1 228 ? -0.560 -4.055 30.439 1.00 86.06 228 LEU A CA 1
ATOM 1787 C C . LEU A 1 228 ? 0.022 -2.833 31.150 1.00 86.06 228 LEU A C 1
ATOM 1789 O O . LEU A 1 228 ? -0.186 -2.629 32.345 1.00 86.06 228 LEU A O 1
ATOM 1793 N N . ASP A 1 229 ? 0.703 -1.982 30.382 1.00 92.25 229 ASP A N 1
ATOM 1794 C CA . ASP A 1 229 ? 1.165 -0.686 30.873 1.00 92.25 229 ASP A CA 1
ATOM 1795 C C . ASP A 1 229 ? -0.000 0.105 31.492 1.00 92.25 229 ASP A C 1
ATOM 1797 O O . ASP A 1 229 ? -1.092 0.205 30.920 1.00 92.25 229 ASP A O 1
ATOM 1801 N N . GLU A 1 230 ? 0.223 0.657 32.684 1.00 90.56 230 GLU A N 1
ATOM 1802 C CA . GLU A 1 230 ? -0.833 1.285 33.478 1.00 90.56 230 GLU A CA 1
ATOM 1803 C C . GLU A 1 230 ? -1.348 2.576 32.827 1.00 90.56 230 GLU A C 1
ATOM 1805 O O . GLU A 1 230 ? -2.550 2.862 32.854 1.00 90.56 230 GLU A O 1
ATOM 1810 N N . ASN A 1 231 ? -0.462 3.342 32.181 1.00 93.50 231 ASN A N 1
ATOM 1811 C CA . ASN A 1 231 ? -0.858 4.553 31.470 1.00 93.50 231 ASN A CA 1
ATOM 1812 C C . ASN A 1 231 ? -1.710 4.211 30.251 1.00 93.50 231 ASN A C 1
ATOM 1814 O O . ASN A 1 231 ? -2.763 4.816 30.055 1.00 93.50 231 ASN A O 1
ATOM 1818 N N . PHE A 1 232 ? -1.296 3.215 29.472 1.00 92.50 232 PHE A N 1
ATOM 1819 C CA . PHE A 1 232 ? -2.058 2.738 28.326 1.00 92.50 232 PHE A CA 1
ATOM 1820 C C . PHE A 1 232 ? -3.422 2.172 28.741 1.00 92.50 232 PHE A C 1
ATOM 1822 O O . PHE A 1 232 ? -4.452 2.549 28.183 1.00 92.50 232 PHE A O 1
ATOM 1829 N N . SER A 1 233 ? -3.453 1.361 29.799 1.00 93.75 233 SER A N 1
ATOM 1830 C CA . SER A 1 233 ? -4.686 0.803 30.367 1.00 93.75 233 SER A CA 1
ATOM 1831 C C . SER A 1 233 ? -5.665 1.891 30.809 1.00 93.75 233 SER A C 1
ATOM 1833 O O . SER A 1 233 ? -6.872 1.786 30.588 1.00 93.75 233 SER A O 1
ATOM 1835 N N . ARG A 1 234 ? -5.149 2.970 31.410 1.00 95.12 234 ARG A N 1
ATOM 1836 C CA . ARG A 1 234 ? -5.943 4.136 31.809 1.00 95.12 234 ARG A CA 1
ATOM 1837 C C . ARG A 1 234 ? -6.542 4.869 30.608 1.00 95.12 234 ARG A C 1
ATOM 1839 O O . ARG A 1 234 ? -7.701 5.263 30.695 1.00 95.12 234 ARG A O 1
ATOM 1846 N N . LEU A 1 235 ? -5.803 5.026 29.509 1.00 96.00 235 LEU A N 1
ATOM 1847 C CA . LEU A 1 235 ? -6.314 5.667 28.289 1.00 96.00 235 LEU A CA 1
ATOM 1848 C C . LEU A 1 235 ? -7.472 4.874 27.674 1.00 96.00 235 LEU A C 1
ATOM 1850 O O . LEU A 1 235 ? -8.518 5.452 27.389 1.00 96.00 235 LEU A O 1
ATOM 1854 N N . ILE A 1 236 ? -7.317 3.552 27.544 1.00 96.44 236 ILE A N 1
ATOM 1855 C CA . ILE A 1 236 ? -8.378 2.678 27.018 1.00 96.44 236 ILE A CA 1
ATOM 1856 C C . ILE A 1 236 ? -9.615 2.748 27.921 1.00 96.44 236 ILE A C 1
ATOM 1858 O O . ILE A 1 236 ? -10.734 2.888 27.432 1.00 96.44 236 ILE A O 1
ATOM 1862 N N . ARG A 1 237 ? -9.424 2.703 29.248 1.00 97.06 237 ARG A N 1
ATOM 1863 C CA . ARG A 1 237 ? -10.527 2.814 30.213 1.00 97.06 237 ARG A CA 1
ATOM 1864 C C . ARG A 1 237 ? -11.296 4.123 30.045 1.00 97.06 237 ARG A C 1
ATOM 1866 O O . ARG A 1 237 ? -12.513 4.090 29.904 1.00 97.06 237 ARG A O 1
ATOM 1873 N N . GLN A 1 238 ? -10.587 5.252 30.014 1.00 97.62 238 GLN A N 1
ATOM 1874 C CA . GLN A 1 238 ? -11.193 6.575 29.847 1.00 97.62 238 GLN A CA 1
ATOM 1875 C C . GLN A 1 238 ? -11.959 6.692 28.525 1.00 97.62 238 GLN A C 1
ATOM 1877 O O . GLN A 1 238 ? -13.077 7.204 28.514 1.00 97.62 238 GLN A O 1
ATOM 1882 N N . SER A 1 239 ? -11.378 6.192 27.430 1.00 97.50 239 SER A N 1
ATOM 1883 C CA . SER A 1 239 ? -12.015 6.148 26.109 1.00 97.50 239 SER A CA 1
ATOM 1884 C C . SER A 1 239 ? -13.328 5.356 26.144 1.00 97.50 239 SER A C 1
ATOM 1886 O O . SER A 1 239 ? -14.394 5.882 25.804 1.00 97.50 239 SER A O 1
ATOM 1888 N N . ALA A 1 240 ? -13.283 4.120 26.650 1.00 97.56 240 ALA A N 1
ATOM 1889 C CA . ALA A 1 240 ? -14.440 3.234 26.705 1.00 97.56 240 ALA A CA 1
ATOM 1890 C C . ALA A 1 240 ? -15.547 3.758 27.639 1.00 97.56 240 ALA A C 1
ATOM 1892 O O . ALA A 1 240 ? -16.722 3.732 27.271 1.00 97.56 240 ALA A O 1
ATOM 1893 N N . GLU A 1 241 ? -15.202 4.272 28.822 1.00 97.69 241 GLU A N 1
ATOM 1894 C CA . GLU A 1 241 ? -16.166 4.847 29.771 1.00 97.69 241 GLU A CA 1
ATOM 1895 C C . GLU A 1 241 ? -16.853 6.092 29.198 1.00 97.69 241 GLU A C 1
ATOM 1897 O O . GLU A 1 241 ? -18.085 6.167 29.197 1.00 97.69 241 GLU A O 1
ATOM 1902 N N . ALA A 1 242 ? -16.085 7.028 28.629 1.00 97.38 242 ALA A N 1
ATOM 1903 C CA . ALA A 1 242 ? -16.632 8.237 28.013 1.00 97.38 242 ALA A CA 1
ATOM 1904 C C . ALA A 1 242 ? -17.599 7.907 26.865 1.00 97.38 242 ALA A C 1
ATOM 1906 O O . ALA A 1 242 ? -18.648 8.542 26.710 1.00 97.38 242 ALA A O 1
ATOM 1907 N N . LYS A 1 243 ? -17.277 6.878 26.076 1.00 96.62 243 LYS A N 1
ATOM 1908 C CA . LYS A 1 243 ? -18.134 6.373 25.000 1.00 96.62 243 LYS A CA 1
ATOM 1909 C C . LYS A 1 243 ? -19.435 5.792 25.538 1.00 96.62 243 LYS A C 1
ATOM 1911 O O . LYS A 1 243 ? -20.506 6.172 25.072 1.00 96.62 243 LYS A O 1
ATOM 1916 N N . LEU A 1 244 ? -19.375 4.944 26.565 1.00 96.81 244 LEU A N 1
ATOM 1917 C CA . LEU A 1 244 ? -20.573 4.397 27.207 1.00 96.81 244 LEU A CA 1
ATOM 1918 C C . LEU A 1 244 ? -21.475 5.501 27.770 1.00 96.81 244 LEU A C 1
ATOM 1920 O O . LEU A 1 244 ? -22.692 5.444 27.595 1.00 96.81 244 LEU A O 1
ATOM 1924 N N . GLU A 1 245 ? -20.906 6.526 28.404 1.00 95.69 245 GLU A N 1
ATOM 1925 C CA . GLU A 1 245 ? -21.671 7.679 28.883 1.00 95.69 245 GLU A CA 1
ATOM 1926 C C . GLU A 1 245 ? -22.353 8.444 27.744 1.00 95.69 245 GLU A C 1
ATOM 1928 O O . GLU A 1 245 ? -23.543 8.762 27.840 1.00 95.69 245 GLU A O 1
ATOM 1933 N N . ARG A 1 246 ? -21.626 8.719 26.654 1.00 94.38 246 ARG A N 1
ATOM 1934 C CA . ARG A 1 246 ? -22.162 9.403 25.468 1.00 94.38 246 ARG A CA 1
ATOM 1935 C C . ARG A 1 246 ? -23.307 8.613 24.832 1.00 94.38 246 ARG A C 1
ATOM 1937 O O . ARG A 1 246 ? -24.379 9.172 24.608 1.00 94.38 246 ARG A O 1
ATOM 1944 N N . LEU A 1 247 ? -23.113 7.316 24.604 1.00 93.00 247 LEU A N 1
ATOM 1945 C CA . LEU A 1 247 ? -24.099 6.441 23.963 1.00 93.00 247 LEU A CA 1
ATOM 1946 C C . LEU A 1 247 ? -25.343 6.203 24.833 1.00 93.00 247 LEU A C 1
ATOM 1948 O O . LEU A 1 247 ? -26.445 6.048 24.309 1.00 93.00 247 LEU A O 1
ATOM 1952 N N . ARG A 1 248 ? -25.203 6.213 26.165 1.00 89.62 248 ARG A N 1
ATOM 1953 C CA . ARG A 1 248 ? -26.350 6.164 27.090 1.00 89.62 248 ARG A CA 1
ATOM 1954 C C . ARG A 1 248 ? -27.217 7.418 26.986 1.00 89.62 248 ARG A C 1
ATOM 1956 O O . ARG A 1 248 ? -28.437 7.296 26.996 1.00 89.62 248 ARG A O 1
ATOM 1963 N N . LYS A 1 249 ? -26.606 8.600 26.846 1.00 88.19 249 LYS A N 1
ATOM 1964 C CA . LYS A 1 249 ? -27.332 9.875 26.702 1.00 88.19 249 LYS A CA 1
ATOM 1965 C C . LYS A 1 249 ? -28.091 9.989 25.378 1.00 88.19 249 LYS A C 1
ATOM 1967 O O . LYS A 1 249 ? -29.113 10.649 25.352 1.00 88.19 249 LYS A O 1
ATOM 1972 N N . GLN A 1 250 ? -27.627 9.336 24.311 1.00 80.12 250 GLN A N 1
ATOM 1973 C CA . GLN A 1 250 ? -28.309 9.325 23.005 1.00 80.12 250 GLN A CA 1
ATOM 1974 C C . GLN A 1 250 ? -29.587 8.467 22.973 1.00 80.12 250 GLN A C 1
ATOM 1976 O O . GLN A 1 250 ? -30.374 8.582 22.039 1.00 80.12 250 GLN A O 1
ATOM 1981 N N . LYS A 1 251 ? -29.785 7.581 23.959 1.00 64.56 251 LYS A N 1
ATOM 1982 C CA . LYS A 1 251 ? -30.987 6.736 24.085 1.00 64.56 251 LYS A CA 1
ATOM 1983 C C . LYS A 1 251 ? -32.139 7.407 24.851 1.00 64.56 251 LYS A C 1
ATOM 1985 O O . LYS A 1 251 ? -33.191 6.782 24.978 1.00 64.56 251 LYS A O 1
ATOM 1990 N N . ILE A 1 252 ? -31.923 8.611 25.387 1.00 47.50 252 ILE A N 1
ATOM 1991 C CA . ILE A 1 252 ? -32.897 9.422 26.139 1.00 47.50 252 ILE A CA 1
ATOM 1992 C C . ILE A 1 252 ? -33.353 10.571 25.244 1.00 47.50 252 ILE A C 1
ATOM 1994 O O . ILE A 1 252 ? -34.576 10.825 25.216 1.00 47.50 252 ILE A O 1
#

Sequence (252 aa):
SGNVSVGLRLAMQGNRSYIRCAVVYYGITELSVFRQTLPLFVVRAGQDALGLNQAIDEFVRYALTNDFNLQYINYLEGQHAFDIVDDNDRSREIIKQTLDFLKSNLAAKTGETPESVLTATTFYDMLMRGQSDSAMAQYRRARTKFTGHPNYHWIMQEGGINAMGYQLLQEQRNEAALEVLKINTENHPGSPNVYDSLGDAYEAVGDTARAVQASEKALALLQENTALDENFSRLIRQSAEAKLERLRKQKI

Radius of gyration: 24.56 Å; chains: 1; bounding box: 64×39×66 Å